Protein AF-A0A9D6EYS4-F1 (afdb_monomer)

Structure (mmCIF, N/CA/C/O backbone):
data_AF-A0A9D6EYS4-F1
#
_entry.id   AF-A0A9D6EYS4-F1
#
loop_
_atom_site.group_PDB
_atom_site.id
_atom_site.type_symbol
_atom_site.label_atom_id
_atom_site.label_alt_id
_atom_site.label_comp_id
_atom_site.label_asym_id
_atom_site.label_entity_id
_atom_site.label_seq_id
_atom_site.pdbx_PDB_ins_code
_atom_site.Cartn_x
_atom_site.Cartn_y
_atom_site.Cartn_z
_atom_site.occupancy
_atom_site.B_iso_or_equiv
_atom_site.auth_seq_id
_atom_site.auth_comp_id
_atom_site.auth_asym_id
_atom_site.auth_atom_id
_atom_site.pdbx_PDB_model_num
ATOM 1 N N . MET A 1 1 ? 1.284 -6.537 -22.203 1.00 78.19 1 MET A N 1
ATOM 2 C CA . MET A 1 1 ? 1.450 -5.467 -21.198 1.00 78.19 1 MET A CA 1
ATOM 3 C C . MET A 1 1 ? 1.570 -6.127 -19.827 1.00 78.19 1 MET A C 1
ATOM 5 O O . MET A 1 1 ? 0.926 -7.154 -19.641 1.00 78.19 1 MET A O 1
ATOM 9 N N . GLY A 1 2 ? 2.446 -5.647 -18.939 1.00 81.94 2 GLY A N 1
ATOM 10 C CA . GLY A 1 2 ? 2.609 -6.169 -17.569 1.00 81.94 2 GLY A CA 1
ATOM 11 C C . GLY A 1 2 ? 3.444 -7.454 -17.403 1.00 81.94 2 GLY A C 1
ATOM 12 O O . GLY A 1 2 ? 3.505 -8.008 -16.304 1.00 81.94 2 GLY A O 1
ATOM 13 N N . GLU A 1 3 ? 4.084 -7.959 -18.466 1.00 90.00 3 GLU A N 1
ATOM 14 C CA . GLU A 1 3 ? 4.974 -9.132 -18.388 1.00 90.00 3 GLU A CA 1
ATOM 15 C C . GLU A 1 3 ? 6.333 -8.743 -17.784 1.00 90.00 3 GLU A C 1
ATOM 17 O O . GLU A 1 3 ? 6.920 -7.732 -18.177 1.00 90.00 3 GLU A O 1
ATOM 22 N N . ILE A 1 4 ? 6.865 -9.575 -16.883 1.00 91.00 4 ILE A N 1
ATOM 23 C CA . ILE A 1 4 ? 8.247 -9.461 -16.416 1.00 91.00 4 ILE A CA 1
ATOM 24 C C . ILE A 1 4 ? 9.190 -9.956 -17.515 1.00 91.00 4 ILE A C 1
ATOM 26 O O . ILE A 1 4 ? 9.046 -11.060 -18.049 1.00 91.00 4 ILE A O 1
ATOM 30 N N . VAL A 1 5 ? 10.232 -9.185 -17.782 1.00 91.81 5 VAL A N 1
ATOM 31 C CA . VAL A 1 5 ? 11.353 -9.582 -18.631 1.00 91.81 5 VAL A CA 1
ATOM 32 C C . VAL A 1 5 ? 12.636 -9.636 -17.814 1.00 91.81 5 VAL A C 1
ATOM 34 O O . VAL A 1 5 ? 12.829 -8.856 -16.881 1.00 91.81 5 VAL A O 1
ATOM 37 N N . ALA A 1 6 ? 13.510 -10.579 -18.151 1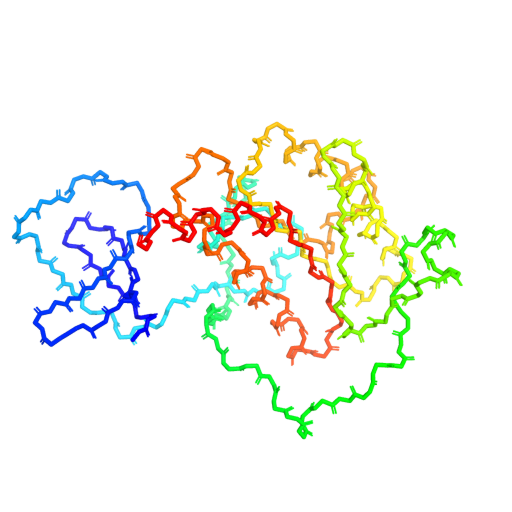.00 89.56 6 ALA A N 1
ATOM 38 C CA . ALA A 1 6 ? 14.816 -10.736 -17.531 1.00 89.56 6 ALA A CA 1
ATOM 39 C C . ALA A 1 6 ? 15.902 -10.251 -18.493 1.00 89.56 6 ALA A C 1
ATOM 41 O O . ALA A 1 6 ? 15.978 -10.698 -19.641 1.00 89.56 6 ALA A O 1
ATOM 42 N N . PHE A 1 7 ? 16.759 -9.360 -18.012 1.00 87.62 7 PHE A N 1
ATOM 43 C CA . PHE A 1 7 ? 17.933 -8.898 -18.738 1.00 87.62 7 PHE A CA 1
ATOM 44 C C . PHE A 1 7 ? 19.103 -9.862 -18.505 1.00 87.62 7 PHE A C 1
ATOM 46 O O . PHE A 1 7 ? 19.232 -10.456 -17.431 1.00 87.62 7 PHE A O 1
ATOM 53 N N . GLY A 1 8 ? 19.990 -10.011 -19.494 1.00 77.38 8 GLY A N 1
ATOM 54 C CA . GLY A 1 8 ? 21.155 -10.907 -19.409 1.00 77.38 8 GLY A CA 1
ATOM 55 C C . GLY A 1 8 ? 22.111 -10.623 -18.239 1.00 77.38 8 GLY A C 1
ATOM 56 O O . GLY A 1 8 ? 22.870 -11.501 -17.838 1.00 77.38 8 GLY A O 1
ATOM 57 N N . ASN A 1 9 ? 22.041 -9.425 -17.654 1.00 74.44 9 ASN A N 1
ATOM 58 C CA . ASN A 1 9 ? 22.819 -8.994 -16.490 1.00 74.44 9 ASN A CA 1
ATOM 59 C C . ASN A 1 9 ? 22.155 -9.305 -15.130 1.00 74.44 9 ASN A C 1
ATOM 61 O O . ASN A 1 9 ? 22.719 -8.959 -14.093 1.00 74.44 9 ASN A O 1
ATOM 65 N N . GLY A 1 10 ? 20.986 -9.959 -15.118 1.00 74.88 10 GLY A N 1
ATOM 66 C CA . GLY A 1 10 ? 20.260 -10.343 -13.903 1.00 74.88 10 GLY A CA 1
ATOM 67 C C . GLY A 1 10 ? 19.266 -9.301 -13.382 1.00 74.88 10 GLY A C 1
ATOM 68 O O . GLY A 1 10 ? 18.616 -9.555 -12.367 1.00 74.88 10 GLY A O 1
ATOM 69 N N . ASN A 1 11 ? 19.116 -8.160 -14.063 1.00 81.75 11 ASN A N 1
ATOM 70 C CA . ASN A 1 11 ? 18.053 -7.201 -13.771 1.00 81.75 11 ASN A CA 1
ATOM 71 C C . ASN A 1 11 ? 16.705 -7.687 -14.327 1.00 81.75 11 ASN A C 1
ATOM 73 O O . ASN A 1 11 ? 16.649 -8.472 -15.277 1.00 81.75 11 ASN A O 1
ATOM 77 N N . TYR A 1 12 ? 15.614 -7.171 -13.764 1.00 87.25 12 TYR A N 1
ATOM 78 C CA . TYR A 1 12 ? 14.255 -7.425 -14.237 1.00 87.25 12 TYR A CA 1
ATOM 79 C C . TYR A 1 12 ? 13.601 -6.127 -14.696 1.00 87.25 12 TYR A C 1
ATOM 81 O O . TYR A 1 12 ? 13.896 -5.055 -14.172 1.00 87.25 12 TYR A O 1
ATOM 89 N N . GLY A 1 13 ? 12.701 -6.224 -15.665 1.00 89.94 13 GLY A N 1
ATOM 90 C CA . GLY A 1 13 ? 11.864 -5.122 -16.123 1.00 89.94 13 GLY A CA 1
ATOM 91 C C . GLY A 1 13 ? 10.413 -5.554 -16.256 1.00 89.94 13 GLY A C 1
ATOM 92 O O . GLY A 1 13 ? 10.135 -6.750 -16.305 1.00 89.94 13 GLY A O 1
ATOM 93 N N . THR A 1 14 ? 9.496 -4.596 -16.337 1.00 90.81 14 THR A N 1
ATOM 94 C CA . THR A 1 14 ? 8.095 -4.849 -16.694 1.00 90.81 14 THR A CA 1
ATOM 95 C C . THR A 1 14 ? 7.751 -4.159 -18.004 1.00 90.81 14 THR A C 1
ATOM 97 O O . THR A 1 14 ? 8.151 -3.017 -18.235 1.00 90.81 14 THR A O 1
ATOM 100 N N . VAL A 1 15 ? 7.034 -4.862 -18.877 1.00 90.12 15 VAL A N 1
ATOM 101 C CA . VAL A 1 15 ? 6.570 -4.316 -20.156 1.00 90.12 15 VAL A CA 1
ATOM 102 C C . VAL A 1 15 ? 5.475 -3.284 -19.904 1.00 90.12 15 VAL A C 1
ATOM 104 O O . VAL A 1 15 ? 4.372 -3.648 -19.492 1.00 90.12 15 VAL A O 1
ATOM 107 N N . LEU A 1 16 ? 5.768 -2.021 -20.207 1.00 86.12 16 LEU A N 1
ATOM 108 C CA . LEU A 1 16 ? 4.820 -0.916 -20.114 1.00 86.12 16 LEU A CA 1
ATOM 109 C C . LEU A 1 16 ? 4.018 -0.760 -21.404 1.00 86.12 16 LEU A C 1
ATOM 111 O O . LEU A 1 16 ? 2.801 -0.723 -21.338 1.00 86.12 16 LEU A O 1
ATOM 115 N N . ASN A 1 17 ? 4.678 -0.701 -22.562 1.00 86.19 17 ASN A N 1
ATOM 116 C CA . ASN A 1 17 ? 4.013 -0.477 -23.847 1.00 86.19 17 ASN A CA 1
ATOM 117 C C . ASN A 1 17 ? 4.502 -1.455 -24.921 1.00 86.19 17 ASN A C 1
ATOM 119 O O . ASN A 1 17 ? 5.628 -1.956 -24.849 1.00 86.19 17 ASN A O 1
ATOM 123 N N . LEU A 1 18 ? 3.634 -1.733 -25.891 1.00 89.25 18 LEU A N 1
ATOM 124 C CA . LEU A 1 18 ? 3.900 -2.571 -27.056 1.00 89.25 18 LEU A CA 1
ATOM 125 C C . LEU A 1 18 ? 3.506 -1.781 -28.305 1.00 89.25 18 LEU A C 1
ATOM 127 O O . LEU A 1 18 ? 2.319 -1.660 -28.598 1.00 89.25 18 LEU A O 1
ATOM 131 N N . ASP A 1 19 ? 4.502 -1.268 -29.014 1.00 90.25 19 ASP A N 1
ATOM 132 C CA . ASP A 1 19 ? 4.336 -0.643 -30.323 1.00 90.25 19 ASP A CA 1
ATOM 133 C C . ASP A 1 19 ? 4.658 -1.662 -31.430 1.00 90.25 19 ASP A C 1
ATOM 135 O O . ASP A 1 19 ? 5.085 -2.784 -31.147 1.00 90.25 19 ASP A O 1
ATOM 139 N N . GLU A 1 20 ? 4.451 -1.289 -32.695 1.00 90.88 20 GLU A N 1
ATOM 140 C CA . GLU A 1 20 ? 4.651 -2.193 -33.842 1.00 90.88 20 GLU A CA 1
ATOM 141 C C . GLU A 1 20 ? 6.082 -2.757 -33.908 1.00 90.88 20 GLU A C 1
ATOM 143 O O . GLU A 1 20 ? 6.256 -3.963 -34.084 1.00 90.88 20 GLU A O 1
ATOM 148 N N . ASP A 1 21 ? 7.088 -1.906 -33.674 1.00 93.62 21 ASP A N 1
ATOM 149 C CA . ASP A 1 21 ? 8.511 -2.260 -33.789 1.00 93.62 21 ASP A CA 1
ATOM 150 C C . ASP A 1 21 ? 9.285 -2.175 -32.458 1.00 93.62 21 ASP A C 1
ATOM 152 O O . ASP A 1 21 ? 10.450 -2.576 -32.380 1.00 93.62 21 ASP A O 1
ATOM 156 N N . THR A 1 22 ? 8.668 -1.644 -31.395 1.00 91.25 22 THR A N 1
ATOM 157 C CA . THR A 1 22 ? 9.346 -1.352 -30.122 1.00 91.25 22 THR A CA 1
ATOM 158 C C . THR A 1 22 ? 8.550 -1.796 -28.903 1.00 91.25 22 THR A C 1
ATOM 160 O O . THR A 1 22 ? 7.324 -1.787 -28.881 1.00 91.25 22 THR A O 1
ATOM 163 N N . VAL A 1 23 ? 9.267 -2.159 -27.836 1.00 90.62 23 VAL A N 1
ATOM 164 C CA . VAL A 1 23 ? 8.678 -2.513 -26.539 1.00 90.62 23 VAL A CA 1
ATOM 165 C C . VAL A 1 23 ? 9.283 -1.626 -25.459 1.00 90.62 23 VAL A C 1
ATOM 167 O O . VAL A 1 23 ? 10.489 -1.682 -25.211 1.00 90.62 23 VAL A O 1
ATOM 170 N N . SER A 1 24 ? 8.454 -0.831 -24.783 1.00 88.56 2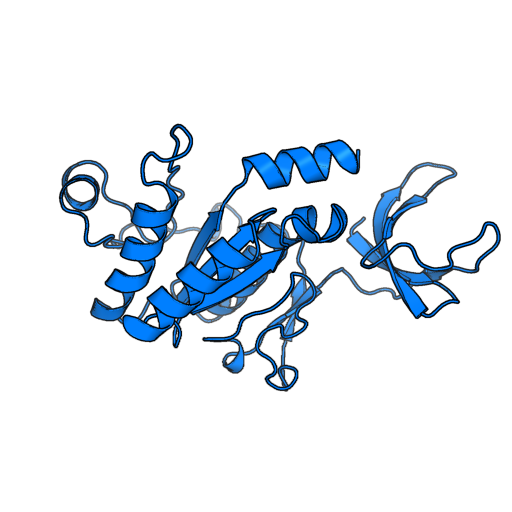4 SER A N 1
ATOM 171 C CA . SER A 1 24 ? 8.891 -0.003 -23.656 1.00 88.56 24 SER A CA 1
ATOM 172 C C . SER A 1 24 ? 8.900 -0.835 -22.378 1.00 88.56 24 SER A C 1
ATOM 174 O O . SER A 1 24 ? 7.871 -1.377 -21.970 1.00 88.56 24 SER A O 1
ATOM 176 N N . ILE A 1 25 ? 10.059 -0.933 -21.727 1.00 89.75 25 ILE A N 1
ATOM 177 C CA . ILE A 1 25 ? 10.243 -1.702 -20.493 1.00 89.75 25 ILE A CA 1
ATOM 178 C C . ILE A 1 25 ? 10.662 -0.752 -19.376 1.00 89.75 25 ILE A C 1
ATOM 180 O O . ILE A 1 25 ? 11.676 -0.066 -19.483 1.00 89.75 25 ILE A O 1
ATOM 184 N N . ILE A 1 26 ? 9.918 -0.762 -18.274 1.00 88.38 26 ILE A N 1
ATOM 185 C CA . ILE A 1 26 ? 10.329 -0.092 -17.042 1.00 88.38 26 ILE A CA 1
ATOM 186 C C . ILE A 1 26 ? 11.294 -1.013 -16.294 1.00 88.38 26 ILE A C 1
ATOM 188 O O . ILE A 1 26 ? 10.950 -2.152 -15.976 1.00 88.38 26 ILE A O 1
ATOM 192 N N . LEU A 1 27 ? 12.485 -0.516 -15.960 1.00 88.56 27 LEU A N 1
ATOM 193 C CA . LEU A 1 27 ? 13.456 -1.260 -15.160 1.00 88.56 27 LEU A CA 1
ATOM 194 C C . LEU A 1 27 ? 13.020 -1.352 -13.687 1.00 88.56 27 LEU A C 1
ATOM 196 O O . LEU A 1 27 ? 12.760 -0.342 -13.027 1.00 88.56 27 LEU A O 1
ATOM 200 N N . LEU A 1 28 ? 12.991 -2.571 -13.150 1.00 83.25 28 LEU A N 1
ATOM 201 C CA . LEU A 1 28 ? 12.639 -2.879 -11.764 1.00 83.25 28 LEU A CA 1
ATOM 202 C C . LEU A 1 28 ? 13.915 -2.988 -10.921 1.00 83.25 28 LEU A C 1
ATOM 204 O O . LEU A 1 28 ? 14.342 -4.076 -10.538 1.00 83.25 28 LEU A O 1
ATOM 208 N N . GLY A 1 29 ? 14.577 -1.856 -10.682 1.00 73.19 29 GLY A N 1
ATOM 209 C CA . GLY A 1 29 ? 15.816 -1.807 -9.907 1.00 73.19 29 GLY A CA 1
ATOM 210 C C . GLY A 1 29 ? 16.702 -0.620 -10.266 1.00 73.19 29 GLY A C 1
ATOM 211 O O . GLY A 1 29 ? 16.293 0.292 -10.981 1.00 73.19 29 GLY A O 1
ATOM 212 N N . LYS A 1 30 ? 17.933 -0.619 -9.746 1.00 65.94 30 LYS A N 1
ATOM 213 C CA . LYS A 1 30 ? 18.926 0.409 -10.085 1.00 65.94 30 LYS A CA 1
ATOM 214 C C . LYS A 1 30 ? 19.440 0.184 -11.508 1.00 65.94 30 LYS A C 1
ATOM 216 O O . LYS A 1 30 ? 19.725 -0.947 -11.880 1.00 65.94 30 LYS A O 1
ATOM 221 N N . GLU A 1 31 ? 19.654 1.271 -12.245 1.00 64.25 31 GLU A N 1
ATOM 222 C CA . GLU A 1 31 ? 20.095 1.338 -13.657 1.00 64.25 31 GLU A CA 1
ATOM 223 C C . GLU A 1 31 ? 21.451 0.667 -13.975 1.00 64.25 31 GLU A C 1
ATOM 225 O O . GLU A 1 31 ? 21.945 0.719 -15.100 1.00 64.25 31 GLU A O 1
ATOM 230 N N . GLY A 1 32 ? 22.098 0.030 -12.999 1.00 60.34 32 GLY A N 1
ATOM 231 C CA . GLY A 1 32 ? 23.466 -0.448 -13.126 1.00 60.34 32 GLY A CA 1
ATOM 232 C C . GLY A 1 32 ? 23.639 -1.528 -14.198 1.00 60.34 32 GLY A C 1
ATOM 233 O O . GLY A 1 32 ? 23.250 -2.674 -13.984 1.00 60.34 32 GLY A O 1
ATOM 234 N N . LYS A 1 33 ? 24.377 -1.166 -15.261 1.00 69.44 33 LYS A N 1
ATOM 235 C CA . LYS A 1 33 ? 25.004 -2.033 -16.284 1.00 69.44 33 LYS A CA 1
ATOM 236 C C . LYS A 1 33 ? 24.118 -2.519 -17.440 1.00 69.44 33 LYS A C 1
ATOM 238 O O . LYS A 1 33 ? 24.423 -3.574 -17.993 1.00 69.44 33 LYS A O 1
ATOM 243 N N . LEU A 1 34 ? 23.072 -1.792 -17.826 1.00 78.62 34 LEU A N 1
ATOM 244 C CA . LEU A 1 34 ? 22.426 -2.044 -19.120 1.00 78.62 34 LEU A CA 1
ATOM 245 C C . LEU A 1 34 ? 23.209 -1.384 -20.253 1.00 78.62 34 LEU A C 1
ATOM 247 O O . LEU A 1 34 ? 23.659 -0.244 -20.119 1.00 78.62 34 LEU A O 1
ATOM 251 N N . LYS A 1 35 ? 23.381 -2.112 -21.353 1.00 83.81 35 LYS A N 1
ATOM 252 C CA . LYS A 1 35 ? 24.006 -1.627 -22.583 1.00 83.81 35 LYS A CA 1
ATOM 253 C C . LYS A 1 35 ? 23.148 -1.981 -23.788 1.00 83.81 35 LYS A C 1
ATOM 255 O O . LYS A 1 35 ? 22.408 -2.963 -23.784 1.00 83.81 35 LYS A O 1
ATOM 260 N N . GLU A 1 36 ? 23.274 -1.176 -24.834 1.00 84.94 36 GLU A N 1
ATOM 261 C CA . GLU A 1 36 ? 22.704 -1.511 -26.134 1.00 84.94 36 GLU A CA 1
ATOM 262 C C . GLU A 1 36 ? 23.229 -2.877 -26.605 1.00 84.94 36 GLU A C 1
ATOM 264 O O . GLU A 1 36 ? 24.412 -3.189 -26.448 1.00 84.94 36 GLU A O 1
ATOM 269 N N . GLY A 1 37 ? 22.332 -3.703 -27.143 1.00 85.44 37 GLY A N 1
ATOM 270 C CA . GLY A 1 37 ? 22.636 -5.073 -27.555 1.00 85.44 37 GLY A CA 1
ATOM 271 C C . GLY A 1 37 ? 22.554 -6.121 -26.439 1.00 85.44 37 GLY A C 1
ATOM 272 O O . GLY A 1 37 ? 22.694 -7.309 -26.736 1.00 85.44 37 GLY A O 1
ATOM 273 N N . ASP A 1 38 ? 22.290 -5.736 -25.183 1.00 86.38 38 ASP A N 1
ATOM 274 C CA . ASP A 1 38 ? 22.031 -6.705 -24.114 1.00 86.38 38 ASP A CA 1
ATOM 275 C C . ASP A 1 38 ? 20.791 -7.552 -24.442 1.00 86.38 38 ASP A C 1
ATOM 277 O O . ASP A 1 38 ? 19.704 -7.046 -24.726 1.00 86.38 38 ASP A O 1
ATOM 281 N N . GLY A 1 39 ? 20.946 -8.874 -24.367 1.00 87.12 39 GLY A N 1
ATOM 282 C CA . GLY A 1 39 ? 19.849 -9.805 -24.609 1.00 87.12 39 GLY A CA 1
ATOM 283 C C . GLY A 1 39 ? 18.768 -9.724 -23.527 1.00 87.12 39 GLY A C 1
ATOM 284 O O . GLY A 1 39 ? 19.065 -9.721 -22.327 1.00 87.12 39 GLY A O 1
ATOM 285 N N . ILE A 1 40 ? 17.508 -9.739 -23.960 1.00 90.44 40 ILE A N 1
ATOM 286 C CA . ILE A 1 40 ? 16.323 -9.750 -23.096 1.00 90.44 40 ILE A CA 1
ATOM 287 C C . ILE A 1 40 ? 15.586 -11.072 -23.292 1.00 90.44 40 ILE A C 1
ATOM 289 O O . ILE A 1 40 ? 15.425 -11.554 -24.414 1.00 90.44 40 ILE A O 1
ATOM 293 N N . LYS A 1 41 ? 15.135 -11.675 -22.192 1.00 91.88 41 LYS A N 1
ATOM 294 C CA . LYS A 1 41 ? 14.342 -12.905 -22.211 1.00 91.88 41 LYS A CA 1
ATOM 295 C C . LYS A 1 41 ? 12.982 -12.672 -21.573 1.00 91.88 41 LYS A C 1
ATOM 297 O O . LYS A 1 41 ? 12.876 -12.143 -20.467 1.00 91.88 41 LYS A O 1
ATOM 302 N N . ARG A 1 42 ? 11.945 -13.127 -22.271 1.00 92.94 42 ARG A N 1
ATOM 303 C CA . ARG A 1 42 ? 10.581 -13.218 -21.747 1.00 92.94 42 ARG A CA 1
ATOM 304 C C . ARG A 1 42 ? 10.537 -14.229 -20.611 1.00 92.94 42 ARG A C 1
ATOM 306 O O . ARG A 1 42 ? 11.136 -15.299 -20.720 1.00 92.94 42 ARG A O 1
ATOM 313 N N . THR A 1 43 ? 9.841 -13.895 -19.530 1.00 90.94 43 THR A N 1
ATOM 314 C CA . THR A 1 43 ? 9.644 -14.838 -18.421 1.00 90.94 43 THR A CA 1
ATOM 315 C C . THR A 1 43 ? 8.307 -15.568 -18.518 1.00 90.94 43 THR A C 1
ATOM 317 O O . THR A 1 43 ? 8.136 -16.587 -17.851 1.00 90.94 43 THR A O 1
ATOM 320 N N . GLY A 1 44 ? 7.361 -15.062 -19.325 1.00 89.75 44 GLY A N 1
ATOM 321 C CA . GLY A 1 44 ? 5.990 -15.569 -19.399 1.00 89.75 44 GLY A CA 1
ATOM 322 C C . GLY A 1 44 ? 5.177 -15.333 -18.123 1.00 89.75 44 GLY A C 1
ATOM 323 O O . GLY A 1 44 ? 4.079 -15.870 -17.990 1.00 89.75 44 GLY A O 1
ATOM 324 N N . LYS A 1 45 ? 5.712 -14.564 -17.168 1.00 89.00 45 LYS A N 1
ATOM 325 C CA . LYS A 1 45 ? 5.075 -14.267 -15.885 1.00 89.00 45 LYS A CA 1
ATOM 326 C C . LYS A 1 45 ? 4.650 -12.809 -15.847 1.00 89.00 45 LYS A C 1
ATOM 328 O O . LYS A 1 45 ? 5.400 -11.928 -16.263 1.00 89.00 45 LYS A O 1
ATOM 333 N N . LEU A 1 46 ? 3.457 -12.564 -15.321 1.00 90.94 46 LEU A N 1
ATOM 334 C CA . LEU A 1 46 ? 3.003 -11.214 -15.007 1.00 90.94 46 LEU A CA 1
ATOM 335 C C . LEU A 1 46 ? 3.730 -10.684 -13.775 1.00 90.94 46 LEU A C 1
ATOM 337 O O . LEU A 1 46 ? 4.167 -11.457 -12.919 1.00 90.94 46 LEU A O 1
ATOM 341 N N . LEU A 1 47 ? 3.832 -9.360 -13.684 1.00 91.44 47 LEU A N 1
ATOM 342 C CA . LEU A 1 47 ? 4.356 -8.710 -12.497 1.00 91.44 47 LEU A CA 1
ATOM 343 C C . LEU A 1 47 ? 3.455 -8.995 -11.289 1.00 91.44 47 LEU A C 1
ATOM 345 O O . LEU A 1 47 ? 2.278 -8.635 -11.268 1.00 91.44 47 LEU A O 1
ATOM 349 N N . SER A 1 48 ? 4.019 -9.661 -10.284 1.00 92.69 48 SER A N 1
ATOM 350 C CA . SER A 1 48 ? 3.305 -10.114 -9.093 1.00 92.69 48 SER A CA 1
ATOM 351 C C . SER A 1 48 ? 4.120 -9.892 -7.827 1.00 92.69 48 SER A C 1
ATOM 353 O O . SER A 1 48 ? 5.349 -9.938 -7.866 1.00 92.69 48 SER A O 1
ATOM 355 N N . ILE A 1 49 ? 3.426 -9.742 -6.703 1.00 93.69 49 ILE A N 1
ATOM 356 C CA . ILE A 1 49 ? 4.003 -9.735 -5.360 1.00 93.69 49 ILE A CA 1
ATOM 357 C C . ILE A 1 49 ? 3.642 -11.025 -4.621 1.00 93.69 49 ILE A C 1
ATOM 359 O O . ILE A 1 49 ? 2.514 -11.506 -4.693 1.00 93.69 49 ILE A O 1
ATOM 363 N N . ASP A 1 50 ? 4.607 -11.596 -3.912 1.00 93.44 50 ASP A N 1
ATOM 364 C CA . ASP A 1 50 ? 4.414 -12.804 -3.116 1.00 93.44 50 ASP A CA 1
ATOM 365 C C . ASP A 1 50 ? 3.760 -12.456 -1.768 1.00 93.44 50 ASP A C 1
ATOM 367 O O . ASP A 1 50 ? 4.375 -11.813 -0.913 1.00 93.44 50 ASP A O 1
ATOM 371 N N . VAL A 1 51 ? 2.517 -12.903 -1.555 1.00 95.88 51 VAL A N 1
ATOM 372 C CA . VAL A 1 51 ? 1.732 -12.617 -0.343 1.00 95.88 51 VAL A CA 1
ATOM 373 C C . VAL A 1 51 ? 1.421 -13.898 0.436 1.00 95.88 51 VAL A C 1
ATOM 375 O O . VAL A 1 51 ? 0.992 -14.905 -0.123 1.00 95.88 51 VAL A O 1
ATOM 378 N N . ALA A 1 52 ? 1.628 -13.860 1.751 1.00 95.69 52 ALA A N 1
ATOM 379 C CA . ALA A 1 52 ? 1.225 -14.894 2.705 1.00 95.69 52 ALA A CA 1
ATOM 380 C C . ALA A 1 52 ? 0.723 -14.224 3.986 1.00 95.69 52 ALA A C 1
ATOM 382 O O . ALA A 1 52 ? 1.088 -13.087 4.252 1.00 95.69 52 ALA A O 1
ATOM 383 N N . ASP A 1 53 ? 0.004 -14.938 4.852 1.00 95.12 53 ASP A N 1
ATOM 384 C CA . ASP A 1 53 ? -0.491 -14.375 6.125 1.00 95.12 53 ASP A CA 1
ATOM 385 C C . ASP A 1 53 ? 0.649 -13.849 7.023 1.00 95.12 53 ASP A C 1
ATOM 387 O O . ASP A 1 53 ? 0.474 -12.905 7.787 1.00 95.12 53 ASP A O 1
ATOM 391 N N . THR A 1 54 ? 1.858 -14.402 6.876 1.00 95.50 54 THR A N 1
ATOM 392 C CA . THR A 1 54 ? 3.074 -13.959 7.585 1.00 95.50 54 THR A CA 1
ATOM 393 C C . THR A 1 54 ? 3.638 -12.615 7.095 1.00 95.50 54 THR A C 1
ATOM 395 O O . THR A 1 54 ? 4.648 -12.146 7.626 1.00 95.50 54 THR A O 1
ATOM 398 N N . ILE A 1 55 ? 3.003 -11.982 6.098 1.00 96.62 55 ILE A N 1
ATOM 399 C CA . ILE A 1 55 ? 3.293 -10.609 5.660 1.00 96.62 55 ILE A CA 1
ATOM 400 C C . ILE A 1 55 ? 2.804 -9.560 6.664 1.00 96.62 55 ILE A C 1
ATOM 402 O O . ILE A 1 55 ? 3.285 -8.429 6.652 1.00 96.62 55 ILE A O 1
ATOM 406 N N . LEU A 1 56 ? 1.867 -9.921 7.546 1.00 96.81 56 LEU A N 1
ATOM 407 C CA . LEU A 1 56 ? 1.358 -9.012 8.565 1.00 96.81 56 LEU A CA 1
ATOM 408 C C . LEU A 1 56 ? 2.482 -8.565 9.507 1.00 96.81 56 LEU A C 1
ATOM 410 O O . LEU A 1 56 ? 3.329 -9.351 9.944 1.00 96.81 56 LEU A O 1
ATOM 414 N N . GLY A 1 57 ? 2.532 -7.261 9.758 1.00 96.94 57 GLY A N 1
ATOM 415 C CA . GLY A 1 57 ? 3.592 -6.610 10.512 1.00 96.94 57 GLY A CA 1
ATOM 416 C C . GLY A 1 57 ? 4.916 -6.461 9.789 1.00 96.94 57 GLY A C 1
ATOM 417 O O . GLY A 1 57 ? 5.866 -6.008 10.427 1.00 96.94 57 GLY A O 1
ATOM 418 N N . ARG A 1 58 ? 5.027 -6.837 8.508 1.00 97.75 58 ARG A N 1
ATOM 419 C CA . ARG A 1 58 ? 6.242 -6.657 7.700 1.00 97.75 58 ARG A CA 1
ATOM 420 C C . ARG A 1 58 ? 6.342 -5.248 7.119 1.00 97.75 58 ARG A C 1
ATOM 422 O O . ARG A 1 58 ? 5.337 -4.614 6.804 1.00 97.75 58 ARG A O 1
ATOM 429 N N . VAL A 1 59 ? 7.586 -4.807 6.937 1.00 98.19 59 VAL A N 1
ATOM 430 C CA . VAL A 1 59 ? 7.932 -3.639 6.116 1.00 98.19 59 VAL A CA 1
ATOM 431 C C . VAL A 1 59 ? 8.642 -4.157 4.874 1.00 98.19 59 VAL A C 1
ATOM 433 O O . VAL A 1 59 ? 9.642 -4.870 5.000 1.00 98.19 59 VAL A O 1
ATOM 436 N N . ILE A 1 60 ? 8.121 -3.842 3.693 1.00 97.56 60 ILE A N 1
ATOM 437 C CA . ILE A 1 60 ? 8.583 -4.402 2.416 1.00 97.56 60 ILE A CA 1
ATOM 438 C C . ILE A 1 60 ? 8.667 -3.330 1.327 1.00 97.56 60 ILE A C 1
ATOM 440 O O . ILE A 1 60 ? 8.026 -2.284 1.426 1.00 97.56 60 ILE A O 1
ATOM 444 N N . ASP A 1 61 ? 9.434 -3.606 0.278 1.00 95.56 61 ASP A N 1
ATOM 445 C CA . ASP A 1 61 ? 9.398 -2.836 -0.966 1.00 95.56 61 ASP A CA 1
ATOM 446 C C . ASP A 1 61 ? 8.231 -3.292 -1.882 1.00 95.56 61 ASP A C 1
ATOM 448 O O . ASP A 1 61 ? 7.591 -4.317 -1.616 1.00 95.56 61 ASP A O 1
ATOM 452 N N . PRO A 1 62 ? 7.932 -2.569 -2.979 1.00 94.88 62 PRO A N 1
ATOM 453 C CA . PRO A 1 62 ? 6.861 -2.932 -3.915 1.00 94.88 62 PRO A CA 1
ATOM 454 C C . PRO A 1 62 ? 7.076 -4.251 -4.673 1.00 94.88 62 PRO A C 1
ATOM 456 O O . PRO A 1 62 ? 6.152 -4.735 -5.320 1.00 94.88 62 PRO A O 1
ATOM 459 N N . LEU A 1 63 ? 8.281 -4.827 -4.619 1.00 91.75 63 LEU A N 1
ATOM 460 C CA . LEU A 1 63 ? 8.615 -6.121 -5.216 1.00 91.75 63 LEU A CA 1
ATOM 461 C C . LEU A 1 63 ? 8.529 -7.268 -4.190 1.00 91.75 63 LEU A C 1
ATOM 463 O O . LEU A 1 63 ? 8.813 -8.417 -4.525 1.00 91.75 63 LEU A O 1
ATOM 467 N N . GLY A 1 64 ? 8.142 -6.977 -2.942 1.00 91.94 64 GLY A N 1
ATOM 468 C CA . GLY A 1 64 ? 8.021 -7.953 -1.858 1.00 91.94 64 GLY A CA 1
ATOM 469 C C . GLY A 1 64 ? 9.327 -8.246 -1.112 1.00 91.94 64 GLY A C 1
ATOM 470 O O . GLY A 1 64 ? 9.365 -9.147 -0.267 1.00 91.94 64 GLY A O 1
ATOM 471 N N . SER A 1 65 ? 10.408 -7.509 -1.381 1.00 92.56 65 SER A N 1
ATOM 472 C CA . SER A 1 65 ? 11.654 -7.657 -0.628 1.00 92.56 65 SER A CA 1
ATOM 473 C C . SER A 1 65 ? 11.502 -7.050 0.768 1.00 92.56 65 SER A C 1
ATOM 475 O O . SER A 1 65 ? 11.002 -5.934 0.907 1.00 92.56 65 SER A O 1
ATOM 477 N N . PRO A 1 66 ? 11.954 -7.740 1.826 1.00 95.25 66 PRO A N 1
ATOM 478 C CA . PRO A 1 66 ? 11.837 -7.230 3.182 1.00 95.25 66 PRO A CA 1
ATOM 479 C C . PRO A 1 66 ? 12.818 -6.086 3.455 1.00 95.25 66 PRO A C 1
ATOM 481 O O . PRO A 1 66 ? 14.011 -6.202 3.181 1.00 95.25 66 PRO A O 1
ATOM 484 N N . LEU A 1 67 ? 12.314 -5.009 4.059 1.00 95.56 67 LEU A N 1
ATOM 485 C CA . LEU A 1 67 ? 13.082 -3.831 4.487 1.00 95.56 67 LEU A CA 1
ATOM 486 C C . LEU A 1 67 ? 13.285 -3.776 6.009 1.00 95.56 67 LEU A C 1
ATOM 488 O O . LEU A 1 67 ? 13.964 -2.897 6.527 1.00 95.56 67 LEU A O 1
ATOM 492 N N . ASP A 1 68 ? 12.709 -4.729 6.736 1.00 93.94 68 ASP A N 1
ATOM 493 C CA . ASP A 1 68 ? 12.730 -4.826 8.198 1.00 93.94 68 ASP A CA 1
ATOM 494 C C . ASP A 1 68 ? 13.823 -5.759 8.748 1.00 93.94 68 ASP A C 1
ATOM 496 O O . ASP A 1 68 ? 13.733 -6.211 9.889 1.00 93.94 68 ASP A O 1
ATOM 500 N N . ALA A 1 69 ? 14.825 -6.093 7.929 1.00 92.06 69 ALA A N 1
ATOM 501 C CA . ALA A 1 69 ? 15.909 -7.033 8.242 1.00 92.06 69 ALA A CA 1
ATOM 502 C C . ALA A 1 69 ? 15.455 -8.451 8.658 1.00 92.06 69 ALA A C 1
ATOM 504 O O . ALA A 1 69 ? 16.272 -9.259 9.104 1.00 92.06 69 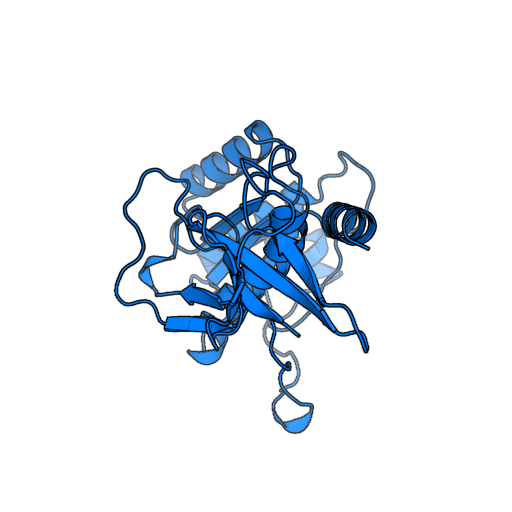ALA A O 1
ATOM 505 N N . ARG A 1 70 ? 14.172 -8.798 8.485 1.00 93.31 70 ARG A N 1
ATOM 506 C CA . ARG A 1 70 ? 13.671 -10.162 8.691 1.00 93.31 70 ARG A CA 1
ATOM 507 C C . ARG A 1 70 ? 13.752 -10.974 7.391 1.00 93.31 70 ARG A C 1
ATOM 509 O O . ARG A 1 70 ? 13.753 -10.398 6.302 1.00 93.31 70 ARG A O 1
ATOM 516 N N . PRO A 1 71 ? 13.775 -12.319 7.462 1.00 92.12 71 PRO A N 1
ATOM 517 C CA . PRO A 1 71 ? 13.855 -13.171 6.276 1.00 92.12 71 PRO A CA 1
ATOM 518 C C . PRO A 1 71 ? 12.725 -12.934 5.265 1.00 92.12 71 PRO A C 1
ATOM 520 O O . PRO A 1 71 ? 11.642 -12.439 5.607 1.00 92.12 71 PRO A O 1
ATOM 523 N N . LYS A 1 72 ? 12.965 -13.348 4.014 1.00 90.00 72 LYS A N 1
ATOM 524 C CA . LYS A 1 72 ? 11.931 -13.377 2.972 1.00 90.00 72 LYS A CA 1
ATOM 525 C C . LYS A 1 72 ? 10.739 -14.230 3.411 1.00 90.00 72 LYS A C 1
ATOM 527 O O . LYS A 1 72 ? 10.899 -15.236 4.106 1.00 90.00 72 LYS A O 1
ATOM 532 N N . ILE A 1 73 ? 9.552 -13.809 2.992 1.00 88.69 73 ILE A N 1
ATOM 533 C CA . ILE A 1 73 ? 8.291 -14.495 3.270 1.00 88.69 73 ILE A CA 1
ATOM 534 C C . ILE A 1 73 ? 8.295 -15.842 2.531 1.00 88.69 73 ILE A C 1
ATOM 536 O O . ILE A 1 73 ? 8.696 -15.919 1.372 1.00 88.69 73 ILE A O 1
ATOM 540 N N . LYS A 1 74 ? 7.907 -16.918 3.225 1.00 82.50 74 LYS A N 1
ATOM 541 C CA . LYS A 1 74 ? 7.843 -18.285 2.678 1.00 82.50 74 LYS A CA 1
ATOM 542 C C . LYS A 1 74 ? 6.390 -18.712 2.481 1.00 82.50 74 LYS A C 1
ATOM 544 O O . LYS A 1 74 ? 5.515 -18.236 3.197 1.00 82.50 74 LYS A O 1
ATOM 549 N N . GLY A 1 75 ? 6.159 -19.656 1.563 1.00 79.31 75 GLY A N 1
ATOM 550 C CA . GLY A 1 75 ? 4.826 -20.228 1.321 1.00 79.31 75 GLY A CA 1
ATOM 551 C C . GLY A 1 75 ? 3.823 -19.213 0.770 1.00 79.31 75 GLY A C 1
ATOM 552 O O . GLY A 1 75 ? 2.637 -19.302 1.065 1.00 79.31 75 GLY A O 1
ATOM 553 N N . ALA A 1 76 ? 4.315 -18.221 0.033 1.00 85.38 76 ALA A N 1
ATOM 554 C CA . ALA A 1 76 ? 3.512 -17.136 -0.492 1.00 85.38 76 ALA A CA 1
ATOM 555 C C . ALA A 1 76 ? 2.812 -17.509 -1.801 1.00 85.38 76 ALA A C 1
ATOM 557 O O . ALA A 1 76 ? 3.329 -18.282 -2.610 1.00 85.38 76 ALA A O 1
ATOM 558 N N . ARG A 1 77 ? 1.626 -16.933 -1.996 1.00 92.81 77 ARG A N 1
ATOM 559 C CA . ARG A 1 77 ? 0.894 -16.937 -3.257 1.00 92.81 77 ARG A CA 1
ATOM 560 C C . ARG A 1 77 ? 1.319 -15.711 -4.059 1.00 92.81 77 ARG A C 1
ATOM 562 O O . ARG A 1 77 ? 1.274 -14.596 -3.545 1.00 92.81 77 ARG A O 1
ATOM 569 N N . ALA A 1 78 ? 1.671 -15.918 -5.322 1.00 92.88 78 ALA A N 1
ATOM 570 C CA . ALA A 1 78 ? 1.928 -14.822 -6.244 1.00 92.88 78 ALA A CA 1
ATOM 571 C C . ALA A 1 78 ? 0.614 -14.089 -6.556 1.00 92.88 78 ALA A C 1
ATOM 573 O O . ALA A 1 78 ? -0.319 -14.673 -7.112 1.00 92.88 78 ALA A O 1
ATOM 574 N N . MET A 1 79 ? 0.548 -12.812 -6.191 1.00 94.88 79 MET A N 1
ATOM 575 C CA . MET A 1 79 ? -0.576 -11.917 -6.440 1.00 94.88 79 MET A CA 1
ATOM 576 C C . MET A 1 79 ? -0.200 -10.946 -7.561 1.00 94.88 79 MET A C 1
ATOM 578 O O . MET A 1 79 ? 0.671 -10.103 -7.344 1.00 94.88 79 MET A O 1
ATOM 582 N N . PRO A 1 80 ? -0.816 -11.038 -8.756 1.00 93.88 80 PRO A N 1
ATOM 583 C CA . PRO A 1 80 ? -0.593 -10.066 -9.824 1.00 93.88 80 PRO A CA 1
ATOM 584 C C . PRO A 1 80 ? -0.870 -8.642 -9.335 1.00 93.88 80 PRO A C 1
ATOM 586 O O . PRO A 1 80 ? -1.877 -8.424 -8.650 1.00 93.88 80 PRO A O 1
ATOM 589 N N . LEU A 1 81 ? 0.027 -7.710 -9.673 1.00 93.31 81 LEU A N 1
ATOM 590 C CA . LEU A 1 81 ? -0.106 -6.285 -9.345 1.00 93.31 81 LEU A CA 1
ATOM 591 C C . LEU A 1 81 ? -1.192 -5.610 -10.184 1.00 93.31 81 LEU A C 1
ATOM 593 O O . LEU A 1 81 ? -1.914 -4.749 -9.692 1.00 93.31 81 LEU A O 1
ATOM 597 N N . GLU A 1 82 ? -1.316 -6.025 -11.443 1.00 88.62 82 GLU A N 1
ATOM 598 C CA . GLU A 1 82 ? -2.372 -5.588 -12.346 1.00 88.62 82 GLU A CA 1
ATOM 599 C C . GLU A 1 82 ? -3.384 -6.714 -12.520 1.00 88.62 82 GLU A C 1
ATOM 601 O O . GLU A 1 82 ? -3.051 -7.824 -12.948 1.00 88.62 82 GLU A O 1
ATOM 606 N N . ARG A 1 83 ? -4.638 -6.423 -12.182 1.00 88.69 83 ARG A N 1
ATOM 607 C CA . ARG A 1 83 ? -5.766 -7.325 -12.383 1.00 88.69 83 ARG A CA 1
ATOM 608 C C . ARG A 1 83 ? -7.040 -6.533 -12.619 1.00 88.69 83 ARG A C 1
ATOM 610 O O . ARG A 1 83 ? -7.147 -5.367 -12.245 1.00 88.69 83 ARG A O 1
ATOM 617 N N . ILE A 1 84 ? -8.018 -7.191 -13.224 1.00 90.56 84 ILE A N 1
ATOM 618 C CA . ILE A 1 84 ? -9.348 -6.617 -13.400 1.00 90.56 84 ILE A CA 1
ATOM 619 C C . ILE A 1 84 ? -10.052 -6.639 -12.041 1.00 90.56 84 ILE A C 1
ATOM 621 O O . ILE A 1 84 ? -10.095 -7.673 -11.376 1.00 90.56 84 ILE A O 1
ATOM 625 N N . ALA A 1 85 ? -10.580 -5.489 -11.627 1.00 90.94 85 ALA A N 1
ATOM 626 C CA . ALA A 1 85 ? -11.347 -5.371 -10.394 1.00 90.94 85 ALA A CA 1
ATOM 627 C C . ALA A 1 85 ? -12.687 -6.115 -10.493 1.00 90.94 85 ALA A C 1
ATOM 629 O O . ALA A 1 85 ? -13.232 -6.276 -11.586 1.00 90.94 85 ALA A O 1
ATOM 630 N N . ALA A 1 86 ? -13.254 -6.474 -9.338 1.00 90.06 86 ALA A N 1
ATOM 631 C CA . ALA A 1 86 ? -14.549 -7.144 -9.256 1.00 90.06 86 ALA A CA 1
ATOM 632 C C . ALA A 1 86 ? -15.640 -6.400 -10.048 1.00 90.06 86 ALA A C 1
ATOM 634 O O . ALA A 1 86 ? -15.776 -5.166 -9.949 1.00 90.06 86 ALA A O 1
ATOM 635 N N . GLY A 1 87 ? -16.411 -7.161 -10.822 1.00 92.31 87 GLY A N 1
ATOM 636 C CA . GLY A 1 87 ? -17.498 -6.677 -11.665 1.00 92.31 87 GLY A CA 1
ATOM 637 C C . GLY A 1 87 ? -18.694 -6.171 -10.857 1.00 92.31 87 GLY A C 1
ATOM 638 O O . GLY A 1 87 ? -18.765 -6.323 -9.642 1.00 92.31 87 GLY A O 1
ATOM 639 N N . VAL A 1 88 ? -19.671 -5.559 -11.532 1.00 91.38 88 VAL A N 1
ATOM 640 C CA . VAL A 1 88 ? -20.847 -4.963 -10.862 1.00 91.38 88 VAL A CA 1
ATOM 641 C C . VAL A 1 88 ? -21.656 -6.006 -10.084 1.00 91.38 88 VAL A C 1
ATOM 643 O O . VAL A 1 88 ? -22.092 -5.725 -8.975 1.00 91.38 88 VAL A O 1
ATOM 646 N N . VAL A 1 89 ? -21.821 -7.208 -10.644 1.00 94.12 89 VAL A N 1
ATOM 647 C CA . VAL A 1 89 ? -22.612 -8.302 -10.045 1.00 94.12 89 VAL A CA 1
ATOM 648 C C . VAL A 1 89 ? -21.931 -8.979 -8.854 1.00 94.12 89 VAL A C 1
ATOM 650 O O . VAL A 1 89 ? -22.588 -9.684 -8.101 1.00 94.12 89 VAL A O 1
ATOM 653 N N . GLU A 1 90 ? -20.626 -8.770 -8.686 1.00 92.06 90 GLU A N 1
ATOM 654 C CA . GLU A 1 90 ? -19.822 -9.362 -7.609 1.00 92.06 90 GLU A CA 1
ATOM 655 C C . GLU A 1 90 ? -19.757 -8.452 -6.372 1.00 92.06 90 GLU A C 1
ATOM 657 O O . GLU A 1 90 ? -19.160 -8.820 -5.364 1.00 92.06 90 GLU A O 1
ATOM 662 N N . ARG A 1 91 ? -20.325 -7.241 -6.448 1.00 93.56 91 ARG A N 1
ATOM 663 C CA . ARG A 1 91 ? -20.258 -6.235 -5.384 1.00 93.56 91 ARG A CA 1
ATOM 664 C C . ARG A 1 91 ? -21.534 -6.209 -4.562 1.00 93.56 91 ARG A C 1
ATOM 666 O O . ARG A 1 91 ? -22.637 -6.275 -5.097 1.00 93.56 91 ARG A O 1
ATOM 673 N N . GLU A 1 92 ? -21.362 -5.968 -3.271 1.00 93.38 92 GLU A N 1
ATOM 674 C CA . GLU A 1 92 ? -22.454 -5.706 -2.341 1.00 93.38 92 GLU A CA 1
ATOM 675 C C . GLU A 1 92 ? -22.472 -4.228 -1.912 1.00 93.38 92 GLU A C 1
ATOM 677 O O . GLU A 1 92 ? -21.430 -3.560 -1.927 1.00 93.38 92 GLU A O 1
ATOM 682 N N . PRO A 1 93 ? -23.642 -3.676 -1.534 1.00 94.94 93 PRO A N 1
ATOM 683 C CA . PRO A 1 93 ? -23.719 -2.349 -0.939 1.00 94.94 93 PRO A CA 1
ATOM 684 C C . PRO A 1 93 ? -22.898 -2.254 0.351 1.00 94.94 93 PRO A C 1
ATOM 686 O O . PRO A 1 93 ? -22.976 -3.118 1.222 1.00 94.94 93 PRO A O 1
ATOM 689 N N . VAL A 1 94 ? -22.167 -1.151 0.510 1.00 96.38 94 VAL A N 1
ATOM 690 C CA . VAL A 1 94 ? -21.412 -0.864 1.734 1.00 96.38 94 VAL A CA 1
ATOM 691 C C . VAL A 1 94 ? -22.386 -0.615 2.889 1.00 96.38 94 VAL A C 1
ATOM 693 O O . VAL A 1 94 ? -23.113 0.376 2.891 1.00 96.38 94 VAL A O 1
ATOM 696 N N . ASN A 1 95 ? -22.396 -1.516 3.873 1.00 95.00 95 ASN A N 1
ATOM 697 C CA . ASN A 1 95 ? -23.326 -1.487 5.011 1.00 95.00 95 ASN A CA 1
ATOM 698 C C . ASN A 1 95 ? -22.642 -1.592 6.388 1.00 95.00 95 ASN A C 1
ATOM 700 O O . ASN A 1 95 ? -23.307 -1.468 7.415 1.00 95.00 95 ASN A O 1
ATOM 704 N N . THR A 1 96 ? -21.325 -1.806 6.422 1.00 94.81 96 THR A N 1
ATOM 705 C CA . THR A 1 96 ? -20.560 -2.022 7.656 1.00 94.81 96 THR A CA 1
ATOM 706 C C . THR A 1 96 ? -19.617 -0.843 7.894 1.00 94.81 96 THR A C 1
ATOM 708 O O . THR A 1 96 ? -18.886 -0.471 6.976 1.00 94.81 96 THR A O 1
ATOM 711 N N . PRO A 1 97 ? -19.598 -0.225 9.089 1.00 94.81 97 PRO A N 1
ATOM 712 C CA . PRO A 1 97 ? -18.747 0.931 9.351 1.00 94.81 97 PRO A CA 1
ATOM 713 C C . PRO A 1 97 ? -17.266 0.547 9.499 1.00 94.81 97 PRO A C 1
ATOM 715 O O . PRO A 1 97 ? -16.921 -0.480 10.085 1.00 94.81 97 PRO A O 1
ATOM 718 N N . LEU A 1 98 ? -16.387 1.438 9.047 1.00 96.81 98 LEU A N 1
ATOM 719 C CA . LEU A 1 98 ? -14.966 1.471 9.372 1.00 96.81 98 LEU A CA 1
ATOM 720 C C . LEU A 1 98 ? -14.730 2.683 10.275 1.00 96.81 98 LEU A C 1
ATOM 722 O O . LEU A 1 98 ? -14.830 3.829 9.845 1.00 96.81 98 LEU A O 1
ATOM 726 N N . LYS A 1 99 ? -14.478 2.434 11.561 1.00 95.88 99 LYS A N 1
ATOM 727 C CA . LYS A 1 99 ? -14.345 3.505 12.554 1.00 95.88 99 LYS A CA 1
ATOM 728 C C . LYS A 1 99 ? -12.941 4.078 12.527 1.00 95.88 99 LYS A C 1
ATOM 730 O O . LYS A 1 99 ? -11.980 3.344 12.745 1.00 95.88 99 LYS A O 1
ATOM 735 N N . THR A 1 100 ? -12.827 5.383 12.317 1.00 96.50 100 THR A N 1
ATOM 736 C CA . THR A 1 100 ? -11.538 6.086 12.343 1.00 96.50 100 THR A CA 1
ATOM 737 C C . THR A 1 100 ? -11.071 6.394 13.761 1.00 96.50 100 THR A C 1
ATOM 739 O O . THR A 1 100 ? -9.880 6.578 13.981 1.00 96.50 100 THR A O 1
ATOM 742 N N . GLY A 1 101 ? -11.994 6.453 14.728 1.00 94.75 101 GLY A N 1
ATOM 743 C CA . GLY A 1 101 ? -11.712 6.909 16.092 1.00 94.75 101 GLY A CA 1
ATOM 744 C C . GLY A 1 101 ? -11.719 8.437 16.221 1.00 94.75 101 GLY A C 1
ATOM 745 O O . GLY A 1 101 ? -11.640 8.979 17.325 1.00 94.75 101 GLY A O 1
ATOM 746 N N . LEU A 1 102 ? -11.878 9.156 15.106 1.00 96.31 102 LEU A N 1
ATOM 747 C CA . LEU A 1 102 ? -11.932 10.607 15.060 1.00 96.31 102 LEU A CA 1
ATOM 748 C C . LEU A 1 102 ? -13.390 11.054 15.035 1.00 96.31 102 LEU A C 1
ATOM 750 O O . LEU A 1 102 ? -14.073 10.929 14.023 1.00 96.31 102 LEU A O 1
ATOM 754 N N . LYS A 1 103 ? -13.859 11.644 16.142 1.00 95.56 103 LYS A N 1
ATOM 755 C CA . LYS A 1 103 ? -15.256 12.099 16.299 1.00 95.56 103 LYS A CA 1
ATOM 756 C C . LYS A 1 103 ? -15.754 12.952 15.131 1.00 95.56 103 LYS A C 1
ATOM 758 O O . LYS A 1 103 ? -16.895 12.797 14.718 1.00 95.56 103 LYS A O 1
ATOM 763 N N . ALA A 1 104 ? -14.910 13.846 14.613 1.00 95.25 104 ALA A N 1
ATOM 764 C CA . ALA A 1 104 ? -15.278 14.720 13.502 1.00 95.25 104 ALA A CA 1
ATOM 765 C C . ALA A 1 104 ? -15.574 13.935 12.213 1.00 95.25 104 ALA A C 1
ATOM 767 O O . ALA A 1 104 ? -16.506 14.284 11.499 1.00 95.25 104 ALA A O 1
ATOM 768 N N . ILE A 1 105 ? -14.827 12.861 11.943 1.00 96.31 105 ILE A N 1
ATOM 769 C CA . ILE A 1 105 ? -15.029 12.018 10.761 1.00 96.31 105 ILE A CA 1
ATOM 770 C C . ILE A 1 105 ? -16.173 11.042 11.030 1.00 96.31 105 ILE A C 1
ATOM 772 O O . ILE A 1 105 ? -17.174 11.063 10.326 1.00 96.31 105 ILE A O 1
ATOM 776 N N . ASP A 1 106 ? -16.101 10.275 12.117 1.00 96.06 106 ASP A N 1
ATOM 777 C CA . ASP A 1 106 ? -17.060 9.204 12.407 1.00 96.06 106 ASP A CA 1
ATOM 778 C C . ASP A 1 106 ? -18.509 9.694 12.606 1.00 96.06 106 ASP A C 1
ATOM 780 O O . ASP A 1 106 ? -19.435 8.890 12.475 1.00 96.06 106 ASP A O 1
ATOM 784 N N . ALA A 1 107 ? -18.715 10.976 12.939 1.00 96.00 107 ALA A N 1
ATOM 785 C CA . ALA A 1 107 ? -20.041 11.573 13.105 1.00 96.00 107 ALA A CA 1
ATOM 786 C C . ALA A 1 107 ? -20.562 12.307 11.858 1.00 96.00 107 ALA A C 1
ATOM 788 O O . ALA A 1 107 ? -21.769 12.304 11.627 1.00 96.00 107 ALA A O 1
ATOM 789 N N . ILE A 1 108 ? -19.687 12.965 11.089 1.00 96.00 108 ILE A N 1
ATOM 790 C CA . ILE A 1 108 ? -20.095 13.859 9.988 1.00 96.00 108 ILE A CA 1
ATOM 791 C C . ILE A 1 108 ? -19.889 13.189 8.626 1.00 96.00 108 ILE A C 1
ATOM 793 O O . ILE A 1 108 ? -20.721 13.340 7.736 1.00 96.00 108 ILE A O 1
ATOM 797 N N . ILE A 1 109 ? -18.792 12.448 8.466 1.00 95.88 109 ILE A N 1
ATOM 798 C CA . ILE A 1 109 ? -18.367 11.813 7.213 1.00 95.88 109 ILE A CA 1
ATOM 799 C C . ILE A 1 109 ? -17.997 10.349 7.516 1.00 95.88 109 ILE A C 1
ATOM 801 O O . ILE A 1 109 ? -16.820 9.985 7.500 1.00 95.88 109 ILE A O 1
ATOM 805 N N . PRO A 1 110 ? -18.976 9.502 7.889 1.00 95.06 110 PRO A N 1
ATOM 806 C CA . PRO A 1 110 ? -18.694 8.119 8.245 1.00 95.06 110 PRO A CA 1
ATOM 807 C C . PRO A 1 110 ? -18.128 7.354 7.044 1.00 95.06 110 PRO A C 1
ATOM 809 O O . PRO A 1 110 ? -18.615 7.482 5.921 1.00 95.06 110 PRO A O 1
ATOM 812 N N . ILE A 1 111 ? -17.122 6.521 7.306 1.00 97.75 111 ILE A N 1
ATOM 813 C CA . ILE A 1 111 ? -16.485 5.662 6.305 1.00 97.75 111 ILE A CA 1
ATOM 814 C C . ILE A 1 111 ? -17.002 4.234 6.493 1.00 97.75 111 ILE A C 1
ATOM 816 O O . ILE A 1 111 ? -17.069 3.737 7.619 1.00 97.75 111 ILE A O 1
ATOM 820 N N . GLY A 1 112 ? -17.385 3.566 5.407 1.00 97.00 112 GLY A N 1
ATOM 821 C CA . GLY A 1 112 ? -17.774 2.155 5.406 1.00 97.00 112 GLY A CA 1
ATOM 822 C C . GLY A 1 112 ? -16.699 1.214 4.847 1.00 97.00 112 GLY A C 1
ATOM 823 O O . GLY A 1 112 ? -15.832 1.615 4.071 1.00 97.00 112 GLY A O 1
ATOM 824 N N . ARG A 1 113 ? -16.761 -0.070 5.209 1.00 9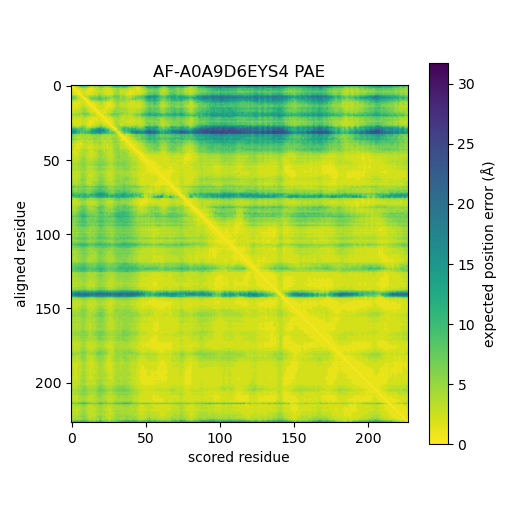6.25 113 ARG A N 1
ATOM 825 C CA . ARG A 1 113 ? -15.900 -1.125 4.651 1.00 96.25 113 ARG A CA 1
ATOM 826 C C . ARG A 1 113 ? -16.243 -1.334 3.173 1.00 96.25 113 ARG A C 1
ATOM 828 O O . ARG A 1 113 ? -17.392 -1.601 2.839 1.00 96.25 113 ARG A O 1
ATOM 835 N N . GLY A 1 114 ? -15.260 -1.152 2.290 1.00 95.38 114 GLY A N 1
ATOM 836 C CA . GLY A 1 114 ? -15.454 -1.135 0.831 1.00 95.38 114 GLY A CA 1
ATOM 837 C C . GLY A 1 114 ? -15.674 0.261 0.221 1.00 95.38 114 GLY A C 1
ATOM 838 O O . GLY A 1 114 ? -15.768 0.389 -1.003 1.00 95.38 114 GLY A O 1
ATOM 839 N N . GLN A 1 115 ? -15.720 1.321 1.038 1.00 97.75 115 GLN A N 1
ATOM 840 C CA . GLN A 1 115 ? -15.750 2.711 0.568 1.00 97.75 115 GLN A CA 1
ATOM 841 C C . GLN A 1 115 ? -14.353 3.199 0.161 1.00 97.75 115 GLN A C 1
ATOM 843 O O . GLN A 1 115 ? -13.332 2.733 0.662 1.00 97.75 115 GLN A O 1
ATOM 848 N N . ARG A 1 116 ? -14.313 4.183 -0.742 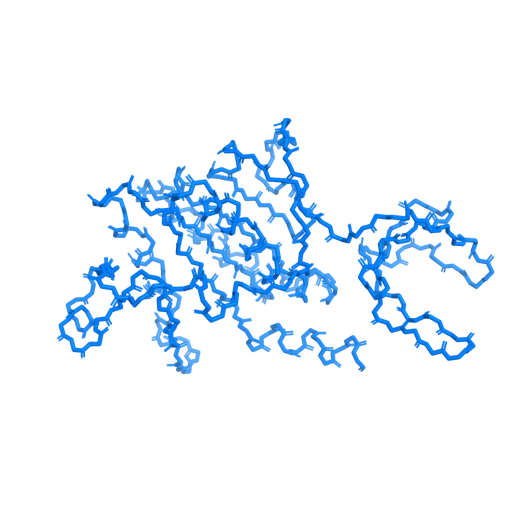1.00 98.00 116 ARG A N 1
ATOM 849 C CA . ARG A 1 116 ? -13.113 4.968 -1.055 1.00 98.00 116 ARG A CA 1
ATOM 850 C C . ARG A 1 116 ? -13.331 6.381 -0.536 1.00 98.00 116 ARG A C 1
ATOM 852 O O . ARG A 1 116 ? -14.243 7.046 -1.016 1.00 98.00 116 ARG A O 1
ATOM 859 N N . GLU A 1 117 ? -12.500 6.816 0.403 1.00 98.00 117 GLU A N 1
ATOM 860 C CA . GLU A 1 117 ? -12.593 8.144 1.014 1.00 98.00 117 GLU A CA 1
ATOM 861 C C . GLU A 1 117 ? -11.303 8.935 0.769 1.00 98.00 117 GLU A C 1
ATOM 863 O O . GLU A 1 117 ? -10.203 8.435 1.012 1.00 98.00 117 GLU A O 1
ATOM 868 N N . LEU A 1 118 ? -11.430 10.162 0.256 1.00 98.00 118 LEU A N 1
ATOM 869 C CA . LEU A 1 118 ? -10.289 11.008 -0.094 1.00 98.00 118 LEU A CA 1
ATOM 870 C C . LEU A 1 118 ? -9.917 11.931 1.070 1.00 98.00 118 LEU A C 1
ATOM 872 O O . LEU A 1 118 ? -10.695 12.795 1.461 1.00 98.00 118 LEU A O 1
ATOM 876 N N . ILE A 1 119 ? -8.671 11.836 1.535 1.00 97.00 119 ILE A N 1
ATOM 877 C CA . ILE A 1 119 ? -8.083 12.801 2.471 1.00 97.00 119 ILE A CA 1
ATOM 878 C C . ILE A 1 119 ? -7.238 13.800 1.672 1.00 97.00 119 ILE A C 1
ATOM 880 O O . ILE A 1 119 ? -6.104 13.511 1.287 1.00 97.00 119 ILE A O 1
ATOM 884 N N . ILE A 1 120 ? -7.785 14.990 1.426 1.00 96.69 120 ILE A N 1
ATOM 885 C CA . ILE A 1 120 ? -7.131 16.065 0.669 1.00 96.69 120 ILE A CA 1
ATOM 886 C C . ILE A 1 120 ? -6.853 17.282 1.555 1.00 96.69 120 ILE A C 1
ATOM 888 O O . ILE A 1 120 ? -7.606 17.597 2.471 1.00 96.69 120 ILE A O 1
ATOM 892 N N . GLY A 1 121 ? -5.746 17.968 1.285 1.00 95.38 121 GLY A N 1
ATOM 893 C CA . GLY A 1 121 ? -5.355 19.190 1.980 1.00 95.38 121 GLY A CA 1
ATOM 894 C C . GLY A 1 121 ? -3.881 19.517 1.773 1.00 95.38 121 GLY A C 1
ATOM 895 O O . GLY A 1 121 ? -3.108 18.691 1.274 1.00 95.38 121 GLY A O 1
ATOM 896 N N . ASP A 1 122 ? -3.469 20.701 2.207 1.00 94.44 122 ASP A N 1
ATOM 897 C CA . ASP A 1 122 ? -2.092 21.167 2.066 1.00 94.44 122 ASP A CA 1
ATOM 898 C C . ASP A 1 122 ? -1.101 20.401 2.953 1.00 94.44 122 ASP A C 1
ATOM 900 O O . ASP A 1 122 ? -1.438 19.588 3.829 1.00 94.44 122 ASP A O 1
ATOM 904 N N . ARG A 1 123 ? 0.186 20.607 2.676 1.00 89.56 123 ARG A N 1
ATOM 905 C CA . ARG A 1 123 ? 1.275 19.999 3.439 1.00 89.56 123 ARG A CA 1
ATOM 906 C C . ARG A 1 123 ? 1.226 20.473 4.896 1.00 89.56 123 ARG A C 1
ATOM 908 O O . ARG A 1 123 ? 1.110 21.659 5.159 1.00 89.56 123 ARG A O 1
ATOM 915 N N . GLY A 1 124 ? 1.372 19.538 5.835 1.00 88.12 124 GLY A N 1
ATOM 916 C CA . GLY A 1 124 ? 1.389 19.845 7.270 1.00 88.12 124 GLY A CA 1
ATOM 917 C C . GLY A 1 124 ? 0.013 19.925 7.940 1.00 88.12 124 GLY A C 1
ATOM 918 O O . GLY A 1 124 ? -0.037 20.118 9.145 1.00 88.12 124 GLY A O 1
ATOM 919 N N . LEU A 1 125 ? -1.090 19.706 7.213 1.00 93.06 125 LEU A N 1
ATOM 920 C CA . LEU A 1 125 ? -2.455 19.766 7.765 1.00 93.06 125 LEU A CA 1
ATOM 921 C C . LEU A 1 125 ? -2.977 18.433 8.344 1.00 93.06 125 LEU A C 1
ATOM 923 O O . LEU A 1 125 ? -4.177 18.198 8.380 1.00 93.06 125 LEU A O 1
ATOM 927 N N . GLY A 1 126 ? -2.094 17.522 8.762 1.00 94.31 126 GLY A N 1
ATOM 928 C CA . GLY A 1 126 ? -2.512 16.311 9.485 1.00 94.31 126 GLY A CA 1
ATOM 929 C C . GLY A 1 126 ? -3.080 15.156 8.645 1.00 94.31 126 GLY A C 1
ATOM 930 O O . GLY A 1 126 ? -3.572 14.199 9.228 1.00 94.31 126 GLY A O 1
ATOM 931 N N . LYS A 1 127 ? -2.964 15.171 7.307 1.00 96.75 127 LYS A N 1
ATOM 932 C CA . LYS A 1 127 ? -3.430 14.061 6.440 1.00 96.75 127 LYS A CA 1
ATOM 933 C C . LYS A 1 127 ? -2.905 12.687 6.879 1.00 96.75 127 LYS A C 1
ATOM 935 O O . LYS A 1 127 ? -3.680 11.762 7.094 1.00 96.75 127 LYS A O 1
ATOM 940 N N . THR A 1 128 ? -1.589 12.576 7.058 1.00 96.38 128 THR A N 1
ATOM 941 C CA . THR A 1 128 ? -0.949 11.338 7.523 1.00 96.38 128 THR A CA 1
ATOM 942 C C . THR A 1 128 ? -1.368 11.001 8.953 1.00 96.38 128 THR A C 1
ATOM 944 O O . THR A 1 128 ? -1.580 9.835 9.247 1.00 96.38 128 THR A O 1
ATOM 947 N N . ALA A 1 129 ? -1.558 11.995 9.830 1.00 97.06 129 ALA A N 1
ATOM 948 C CA . ALA A 1 129 ? -2.014 11.749 11.200 1.00 97.06 129 ALA A CA 1
ATOM 949 C C . ALA A 1 129 ? -3.404 11.094 11.216 1.00 97.06 129 ALA A C 1
ATOM 951 O O . ALA A 1 129 ? -3.560 10.043 11.822 1.00 97.06 129 ALA A O 1
ATOM 952 N N . ILE A 1 130 ? -4.358 11.626 10.441 1.00 97.62 130 ILE A N 1
ATOM 953 C CA . ILE A 1 130 ? -5.695 11.030 10.275 1.00 97.62 130 ILE A CA 1
ATOM 954 C C . ILE A 1 130 ? -5.590 9.569 9.817 1.00 97.62 130 ILE A C 1
ATOM 956 O O . ILE A 1 130 ? -6.270 8.692 10.351 1.00 97.62 130 ILE A O 1
ATOM 960 N N . ALA A 1 131 ? -4.727 9.299 8.837 1.00 97.62 131 ALA A N 1
ATOM 961 C CA . ALA A 1 131 ? -4.558 7.963 8.286 1.00 97.62 131 ALA A CA 1
ATOM 962 C C . ALA A 1 131 ? -3.941 6.978 9.299 1.00 97.62 131 ALA A C 1
ATOM 964 O O . ALA A 1 131 ? -4.430 5.859 9.447 1.00 97.62 131 ALA A O 1
ATOM 965 N N . ILE A 1 132 ? -2.905 7.393 10.033 1.00 98.06 132 ILE A N 1
ATOM 966 C CA . ILE A 1 132 ? -2.251 6.554 11.048 1.00 98.06 132 ILE A CA 1
ATOM 967 C C . ILE A 1 132 ? -3.159 6.330 12.262 1.00 98.06 132 ILE A C 1
ATOM 969 O O . ILE A 1 132 ? -3.267 5.194 12.720 1.00 98.06 132 ILE A O 1
ATOM 973 N N . ASP A 1 133 ? -3.874 7.354 12.730 1.00 97.69 133 ASP A N 1
ATOM 974 C CA . ASP A 1 133 ? -4.850 7.218 13.819 1.00 97.69 133 ASP A CA 1
ATOM 975 C C . ASP A 1 133 ? -5.976 6.249 13.431 1.00 97.69 133 ASP A C 1
ATOM 977 O O . ASP A 1 133 ? -6.375 5.401 14.230 1.00 97.69 133 ASP A O 1
ATOM 981 N N . THR A 1 134 ? -6.413 6.289 12.166 1.00 97.94 134 THR A N 1
ATOM 982 C CA . THR A 1 134 ? -7.384 5.326 11.631 1.00 97.94 134 THR A CA 1
ATOM 983 C C . THR A 1 134 ? -6.844 3.895 11.698 1.00 97.94 134 THR A C 1
ATOM 985 O O . THR A 1 134 ? -7.565 3.006 12.148 1.00 97.94 134 THR A O 1
ATOM 988 N N . ILE A 1 135 ? -5.584 3.649 11.310 1.00 98.12 135 ILE A N 1
ATOM 989 C CA . ILE A 1 135 ? -4.950 2.319 11.424 1.00 98.12 135 ILE A CA 1
ATOM 990 C C . ILE A 1 135 ? -4.902 1.862 12.884 1.00 98.12 135 ILE A C 1
ATOM 992 O O . ILE A 1 135 ? -5.246 0.717 13.183 1.00 98.12 135 ILE A O 1
ATOM 996 N N . ILE A 1 136 ? -4.484 2.740 13.797 1.00 97.69 136 ILE A N 1
ATOM 997 C CA . ILE A 1 136 ? -4.378 2.433 15.230 1.00 97.69 136 ILE A CA 1
ATOM 998 C C . ILE A 1 136 ? -5.750 2.058 15.802 1.00 97.69 136 ILE A C 1
ATOM 1000 O O . ILE A 1 136 ? -5.870 1.073 16.532 1.00 97.69 136 ILE A O 1
ATOM 1004 N N . ASN A 1 137 ? -6.807 2.776 15.417 1.00 97.19 137 ASN A N 1
ATOM 1005 C CA . ASN A 1 137 ? -8.155 2.506 15.908 1.00 97.19 137 ASN A CA 1
ATOM 1006 C C . ASN A 1 137 ? -8.716 1.143 15.451 1.00 97.19 137 ASN A C 1
ATOM 1008 O O . ASN A 1 137 ? -9.567 0.579 16.139 1.00 97.19 137 ASN A O 1
ATOM 1012 N N . GLN A 1 138 ? -8.209 0.555 14.356 1.00 96.25 138 GLN A N 1
ATOM 1013 C CA . GLN A 1 138 ? -8.647 -0.784 13.918 1.00 96.25 138 GLN A CA 1
ATOM 1014 C C . GLN A 1 138 ? -8.289 -1.895 14.915 1.00 96.25 138 GLN A C 1
ATOM 1016 O O . GLN A 1 138 ? -8.892 -2.967 14.893 1.00 96.25 138 GLN A O 1
ATOM 1021 N N . ARG A 1 139 ? -7.382 -1.637 15.866 1.00 91.56 139 ARG A N 1
ATOM 1022 C CA . ARG A 1 139 ? -7.101 -2.559 16.971 1.00 91.56 139 ARG A CA 1
ATOM 1023 C C . ARG A 1 139 ? -8.344 -2.880 17.809 1.00 91.56 139 ARG A C 1
ATOM 1025 O O . ARG A 1 139 ? -8.424 -3.967 18.374 1.00 91.56 139 ARG A O 1
ATOM 1032 N N . VAL A 1 140 ? -9.297 -1.948 17.904 1.00 83.50 140 VAL A N 1
ATOM 1033 C CA . VAL A 1 140 ? -10.519 -2.113 18.709 1.00 83.50 140 VAL A CA 1
ATOM 1034 C C . VAL A 1 140 ? -11.405 -3.225 18.151 1.00 83.50 140 VAL A C 1
ATOM 1036 O O . VAL A 1 140 ? -11.978 -3.989 18.924 1.00 83.50 140 VAL A O 1
ATOM 1039 N N . SER A 1 141 ? -11.511 -3.330 16.824 1.00 73.62 141 SER A N 1
ATOM 1040 C CA . SER A 1 141 ? -12.299 -4.375 16.167 1.00 73.62 141 SER A CA 1
ATOM 1041 C C . SER A 1 141 ? -11.472 -5.629 15.855 1.00 73.62 141 SER A C 1
ATOM 1043 O O . SER A 1 141 ? -12.025 -6.725 15.820 1.00 73.62 141 SER A O 1
ATOM 1045 N N . ASN A 1 142 ? -10.148 -5.482 15.699 1.00 75.06 142 ASN A N 1
ATOM 1046 C CA . ASN A 1 142 ? -9.159 -6.544 15.460 1.00 75.06 142 ASN A CA 1
ATOM 1047 C C . ASN A 1 142 ? -9.515 -7.506 14.305 1.00 75.06 142 ASN A C 1
ATOM 1049 O O . ASN A 1 142 ? -9.099 -8.665 14.280 1.00 75.06 142 ASN A O 1
ATOM 1053 N N . ASP A 1 143 ? -10.305 -7.023 13.351 1.00 86.81 143 ASP A N 1
ATOM 1054 C CA . ASP A 1 143 ? -10.830 -7.778 12.214 1.00 86.81 143 ASP A CA 1
ATOM 1055 C C . ASP A 1 143 ? -10.474 -7.148 10.858 1.00 86.81 143 ASP A C 1
ATOM 1057 O O . ASP A 1 143 ? -10.625 -7.806 9.829 1.00 86.81 143 ASP A O 1
ATOM 1061 N N . VAL A 1 144 ? -9.949 -5.917 10.859 1.00 96.38 144 VAL A N 1
ATOM 1062 C CA . VAL A 1 144 ? -9.498 -5.198 9.663 1.00 96.38 144 VAL A CA 1
ATOM 1063 C C . VAL A 1 144 ? -7.979 -5.286 9.549 1.00 96.38 144 VAL A C 1
ATOM 1065 O O . VAL A 1 144 ? -7.244 -4.825 10.423 1.00 96.38 144 VAL A O 1
ATOM 1068 N N . ILE A 1 145 ? -7.502 -5.852 8.442 1.00 97.62 145 ILE A N 1
ATOM 1069 C CA . ILE A 1 145 ? -6.087 -5.809 8.068 1.00 97.62 145 ILE A CA 1
ATOM 1070 C C . ILE A 1 145 ? -5.760 -4.430 7.503 1.00 97.62 145 ILE A C 1
ATOM 1072 O O . ILE A 1 145 ? -6.501 -3.903 6.681 1.00 97.62 145 ILE A O 1
ATOM 1076 N N . CYS A 1 146 ? -4.628 -3.855 7.887 1.00 98.44 146 CYS A N 1
ATOM 1077 C CA . CYS A 1 146 ? -4.208 -2.550 7.393 1.00 98.44 146 CYS A CA 1
ATOM 1078 C C . CYS A 1 146 ? -3.031 -2.677 6.423 1.00 98.44 146 CYS A C 1
ATOM 1080 O O . CYS A 1 146 ? -2.117 -3.477 6.618 1.00 98.44 146 CYS A O 1
ATOM 1082 N N . VAL 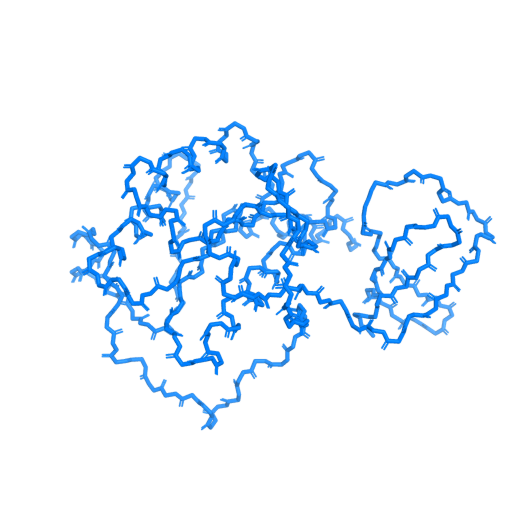A 1 147 ? -3.014 -1.846 5.388 1.00 98.75 147 VAL A N 1
ATOM 1083 C CA . VAL A 1 147 ? -1.887 -1.692 4.469 1.00 98.75 147 VAL A CA 1
ATOM 1084 C C . VAL A 1 147 ? -1.581 -0.204 4.339 1.00 98.75 147 VAL A C 1
ATOM 1086 O O . VAL A 1 147 ? -2.406 0.567 3.854 1.00 98.75 147 VAL A O 1
ATOM 1089 N N . TYR A 1 148 ? -0.394 0.207 4.778 1.00 98.75 148 TYR A N 1
ATOM 1090 C CA . TYR A 1 148 ? 0.097 1.575 4.627 1.00 98.75 148 TYR A CA 1
ATOM 1091 C C . TYR A 1 148 ? 1.143 1.623 3.513 1.00 98.75 148 TYR A C 1
ATOM 1093 O O . TYR A 1 148 ? 2.192 0.983 3.608 1.00 98.75 148 TYR A O 1
ATOM 1101 N N . VAL A 1 149 ? 0.858 2.374 2.452 1.00 98.81 149 VAL A N 1
ATOM 1102 C CA . VAL A 1 149 ? 1.719 2.505 1.275 1.00 98.81 149 VAL A CA 1
ATOM 1103 C C . VAL A 1 149 ? 2.382 3.878 1.284 1.00 98.81 149 VAL A C 1
ATOM 1105 O O . VAL A 1 149 ? 1.747 4.887 0.979 1.00 98.81 149 VAL A O 1
ATOM 1108 N N . ALA A 1 150 ? 3.673 3.915 1.603 1.00 98.44 150 ALA A N 1
ATOM 1109 C CA . ALA A 1 150 ? 4.486 5.122 1.563 1.00 98.44 150 ALA A CA 1
ATOM 1110 C C . ALA A 1 150 ? 5.119 5.301 0.176 1.00 98.44 150 ALA A C 1
ATOM 1112 O O . ALA A 1 150 ? 5.947 4.492 -0.245 1.00 98.44 150 ALA A O 1
ATOM 1113 N N . ILE A 1 151 ? 4.759 6.385 -0.511 1.00 98.38 151 ILE A N 1
ATOM 1114 C CA . ILE A 1 151 ? 5.146 6.676 -1.897 1.00 98.38 151 ILE A CA 1
ATOM 1115 C C . ILE A 1 151 ? 5.939 7.979 -1.922 1.00 98.38 151 ILE A C 1
ATOM 1117 O O . ILE A 1 151 ? 5.445 9.034 -1.525 1.00 98.38 151 ILE A O 1
ATOM 1121 N N . GLY A 1 152 ? 7.198 7.917 -2.349 1.00 96.38 152 GLY A N 1
ATOM 1122 C CA . GLY A 1 152 ? 8.110 9.057 -2.418 1.00 96.38 152 GLY A CA 1
ATOM 1123 C C . GLY A 1 152 ? 8.269 9.800 -1.082 1.00 96.38 152 GLY A C 1
ATOM 1124 O O . GLY A 1 152 ? 8.515 11.011 -1.058 1.00 96.38 152 GLY A O 1
ATOM 1125 N N . GLN A 1 153 ? 8.053 9.131 0.054 1.00 96.50 153 GLN A N 1
ATOM 1126 C CA . GLN A 1 153 ? 8.224 9.726 1.382 1.00 96.50 153 GLN A CA 1
ATOM 1127 C C . GLN A 1 153 ? 9.693 9.695 1.811 1.00 96.50 153 GLN A C 1
ATOM 1129 O O . GLN A 1 153 ? 10.479 8.854 1.369 1.00 96.50 153 GLN A O 1
ATOM 1134 N N . LYS A 1 154 ? 10.076 10.620 2.697 1.00 96.06 154 LYS A N 1
ATOM 1135 C CA . LYS A 1 154 ? 11.410 10.598 3.305 1.00 96.06 154 LYS A CA 1
ATOM 1136 C C . LYS A 1 154 ? 11.529 9.374 4.208 1.00 96.06 154 LYS A C 1
ATOM 1138 O O . LYS A 1 154 ? 10.628 9.116 5.005 1.00 96.06 154 LYS A O 1
ATOM 1143 N N . GLN A 1 155 ? 12.663 8.679 4.149 1.00 95.12 155 GLN A N 1
ATOM 1144 C CA . GLN A 1 155 ? 12.913 7.496 4.983 1.00 95.12 155 GLN A CA 1
ATOM 1145 C C . GLN A 1 155 ? 12.749 7.784 6.484 1.00 95.12 155 GLN A C 1
ATOM 1147 O O . GLN A 1 155 ? 12.184 6.966 7.201 1.00 95.12 155 GLN A O 1
ATOM 1152 N N . SER A 1 156 ? 13.156 8.970 6.953 1.00 96.12 156 SER A N 1
ATOM 1153 C CA . SER A 1 156 ? 12.979 9.378 8.353 1.00 96.12 156 SER A CA 1
ATOM 1154 C C . SER A 1 156 ? 11.509 9.491 8.770 1.00 96.12 156 SER A C 1
ATOM 1156 O O . SER A 1 156 ? 11.155 9.078 9.868 1.00 96.12 156 SER A O 1
ATOM 1158 N N . THR A 1 157 ? 10.643 10.007 7.894 1.00 96.00 157 THR A N 1
ATOM 1159 C CA . THR A 1 157 ? 9.197 10.086 8.145 1.00 96.00 157 THR A CA 1
ATOM 1160 C C . THR A 1 157 ? 8.576 8.693 8.185 1.00 96.00 157 THR A C 1
ATOM 1162 O O . THR A 1 157 ? 7.778 8.402 9.068 1.00 96.00 157 THR A O 1
ATOM 1165 N N . ILE A 1 158 ? 8.984 7.808 7.272 1.00 97.00 158 ILE A N 1
ATOM 1166 C CA . ILE A 1 158 ? 8.520 6.415 7.250 1.00 97.00 158 ILE A CA 1
ATOM 1167 C C . ILE A 1 158 ? 8.928 5.687 8.538 1.00 97.00 158 ILE A C 1
ATOM 1169 O O . ILE A 1 158 ? 8.103 5.005 9.138 1.00 97.00 158 ILE A O 1
ATOM 1173 N N . ALA A 1 159 ? 10.171 5.866 8.996 1.00 97.31 159 ALA A N 1
ATOM 1174 C CA . ALA A 1 159 ? 10.655 5.276 10.243 1.00 97.31 159 ALA A CA 1
ATOM 1175 C C . ALA A 1 159 ? 9.824 5.731 11.454 1.00 97.31 159 ALA A C 1
ATOM 1177 O O . ALA A 1 159 ? 9.353 4.889 12.212 1.00 97.31 159 ALA A O 1
ATOM 1178 N N . GLN A 1 160 ? 9.549 7.036 11.571 1.00 97.69 160 GLN A N 1
ATOM 1179 C CA . GLN A 1 160 ? 8.692 7.58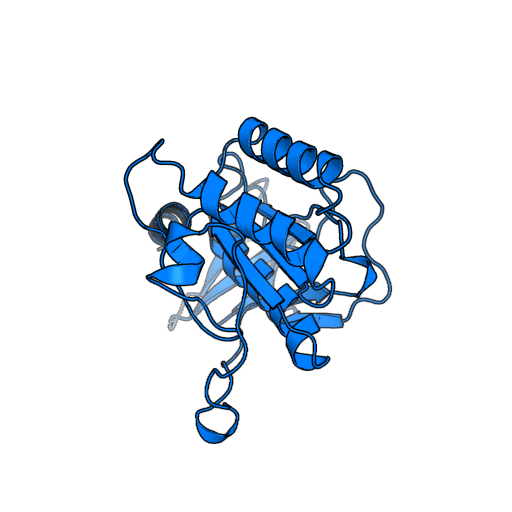6 12.631 1.00 97.69 160 GLN A CA 1
ATOM 1180 C C . GLN A 1 160 ? 7.288 6.967 12.631 1.00 97.69 160 GLN A C 1
ATOM 1182 O O . GLN A 1 160 ? 6.745 6.665 13.689 1.00 97.69 160 GLN A O 1
ATOM 1187 N N . ILE A 1 161 ? 6.705 6.748 11.450 1.00 97.94 161 ILE A N 1
ATOM 1188 C CA . ILE A 1 161 ? 5.392 6.107 11.314 1.00 97.94 161 ILE A CA 1
ATOM 1189 C C . ILE A 1 161 ? 5.449 4.643 11.751 1.00 97.94 161 ILE A C 1
ATOM 1191 O O . ILE A 1 161 ? 4.591 4.197 12.508 1.00 97.94 161 ILE A O 1
ATOM 1195 N N . ILE A 1 162 ? 6.458 3.892 11.303 1.00 98.06 162 ILE A N 1
ATOM 1196 C CA . ILE A 1 162 ? 6.633 2.486 11.688 1.00 98.06 162 ILE A CA 1
ATOM 1197 C C . ILE A 1 162 ? 6.798 2.364 13.205 1.00 98.06 162 ILE A C 1
ATOM 1199 O O . ILE A 1 162 ? 6.191 1.484 13.812 1.00 98.06 162 ILE A O 1
ATOM 1203 N N . ASP A 1 163 ? 7.594 3.236 13.818 1.00 98.06 163 ASP A N 1
ATOM 1204 C CA . ASP A 1 163 ? 7.814 3.218 15.262 1.00 98.06 163 ASP A CA 1
ATOM 1205 C C . ASP A 1 163 ? 6.538 3.582 16.023 1.00 98.06 163 ASP A C 1
ATOM 1207 O O . ASP A 1 163 ? 6.154 2.853 16.937 1.00 98.06 163 ASP A O 1
ATOM 1211 N N . ARG A 1 164 ? 5.780 4.579 15.553 1.00 97.94 164 ARG A N 1
ATOM 1212 C CA . ARG A 1 164 ? 4.456 4.902 16.099 1.00 97.94 164 ARG A CA 1
ATOM 1213 C C . ARG A 1 164 ? 3.491 3.714 16.030 1.00 97.94 164 ARG A C 1
ATOM 1215 O O . ARG A 1 164 ? 2.816 3.406 17.009 1.00 97.94 164 ARG A O 1
ATOM 1222 N N . LEU A 1 165 ? 3.444 3.008 14.898 1.00 97.94 165 LEU A N 1
ATOM 1223 C CA . LEU A 1 165 ? 2.618 1.806 14.739 1.00 97.94 165 LEU A CA 1
ATOM 1224 C C . LEU A 1 165 ? 3.069 0.659 15.659 1.00 97.94 165 LEU A C 1
ATOM 1226 O O . LEU A 1 165 ? 2.235 -0.141 16.081 1.00 97.94 165 LEU A O 1
ATOM 1230 N N . LYS A 1 166 ? 4.364 0.547 15.981 1.00 97.06 166 LYS A N 1
ATOM 1231 C CA . LYS A 1 166 ? 4.861 -0.435 16.962 1.00 97.06 166 LYS A CA 1
ATOM 1232 C C . LYS A 1 166 ? 4.450 -0.067 18.384 1.00 97.06 166 LYS A C 1
ATOM 1234 O O . LYS A 1 166 ? 3.946 -0.936 19.090 1.00 97.06 166 LYS A O 1
ATOM 1239 N N . GLU A 1 167 ? 4.654 1.187 18.784 1.00 97.62 167 GLU A N 1
ATOM 1240 C CA . GLU A 1 167 ? 4.311 1.704 20.118 1.00 97.62 167 GLU A CA 1
ATOM 1241 C C . GLU A 1 167 ? 2.829 1.485 20.439 1.00 97.62 167 GLU A C 1
ATOM 1243 O O . GLU A 1 167 ? 2.477 0.986 21.507 1.00 97.62 167 GLU A O 1
ATOM 1248 N N . GLU A 1 168 ? 1.965 1.763 19.464 1.00 96.94 168 GLU A N 1
ATOM 1249 C CA . GLU A 1 168 ? 0.511 1.623 19.594 1.00 96.94 168 GLU A CA 1
ATOM 1250 C C . GLU A 1 168 ? 0.016 0.180 19.353 1.00 96.94 168 GLU A C 1
ATOM 1252 O O . GLU A 1 168 ? -1.180 -0.113 19.438 1.00 96.94 168 GLU A O 1
ATOM 1257 N N . GLN A 1 169 ? 0.941 -0.757 19.097 1.00 96.12 169 GLN A N 1
ATOM 1258 C CA . GLN A 1 169 ? 0.679 -2.174 18.802 1.00 96.12 169 GLN A CA 1
ATOM 1259 C C . GLN A 1 169 ? -0.256 -2.369 17.596 1.00 96.12 169 GLN A C 1
ATOM 1261 O O . GLN A 1 169 ? -1.033 -3.322 17.540 1.00 96.12 169 GLN A O 1
ATOM 1266 N N . ALA A 1 170 ? -0.153 -1.469 16.620 1.00 97.38 170 ALA A N 1
ATOM 1267 C CA . ALA A 1 170 ? -0.881 -1.504 15.360 1.00 97.38 170 ALA A CA 1
ATOM 1268 C C . ALA A 1 170 ? -0.120 -2.250 14.251 1.00 97.38 170 ALA A C 1
ATOM 1270 O O . ALA A 1 170 ? -0.715 -2.775 13.308 1.00 97.38 170 ALA A O 1
ATOM 1271 N N . LEU A 1 171 ? 1.211 -2.343 14.369 1.00 96.44 171 LEU A N 1
ATOM 1272 C CA . LEU A 1 171 ? 2.040 -3.049 13.395 1.00 96.44 171 LEU A CA 1
ATOM 1273 C C . LEU A 1 171 ? 1.641 -4.529 13.199 1.00 96.44 171 LEU A C 1
ATOM 1275 O O . LEU A 1 171 ? 1.612 -4.947 12.051 1.00 96.44 171 LEU A O 1
ATOM 1279 N N . PRO A 1 172 ? 1.275 -5.337 14.218 1.00 96.56 172 PRO A N 1
ATOM 1280 C CA . PRO A 1 172 ? 0.971 -6.763 14.031 1.00 96.56 172 PRO A CA 1
ATOM 1281 C C . PRO A 1 172 ? -0.113 -7.097 12.995 1.00 96.56 172 PRO A C 1
ATOM 1283 O O . PRO A 1 172 ? -0.068 -8.183 12.428 1.00 96.56 172 PRO A O 1
ATOM 1286 N N . TYR A 1 173 ? -1.056 -6.188 12.732 1.00 96.94 173 TYR A N 1
ATOM 1287 C CA . TYR A 1 173 ? -2.102 -6.344 11.712 1.00 96.94 173 TYR A CA 1
ATOM 1288 C C . TYR A 1 173 ? -1.919 -5.391 10.517 1.00 96.94 173 TYR A C 1
ATOM 1290 O O . TYR A 1 173 ? -2.797 -5.297 9.661 1.00 96.94 173 TYR A O 1
ATOM 1298 N N . THR A 1 174 ? -0.780 -4.694 10.443 1.00 98.31 174 THR A N 1
ATOM 1299 C CA . THR A 1 174 ? -0.476 -3.714 9.396 1.00 98.31 174 THR A CA 1
ATOM 1300 C C . THR A 1 174 ? 0.706 -4.162 8.544 1.00 98.31 174 THR A C 1
ATOM 1302 O O . THR A 1 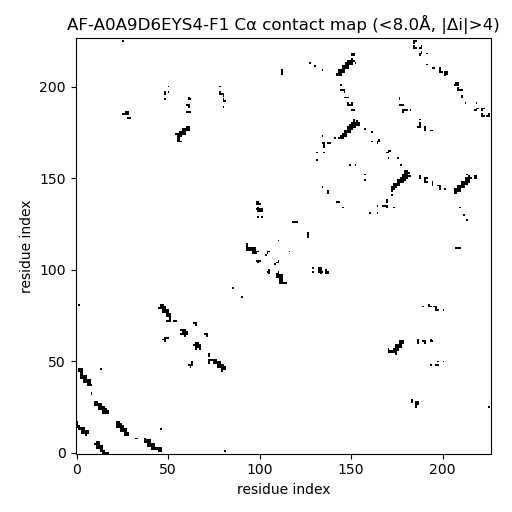174 ? 1.756 -4.529 9.065 1.00 98.31 174 THR A O 1
ATOM 1305 N N . VAL A 1 175 ? 0.575 -4.088 7.224 1.00 98.38 175 VAL A N 1
ATOM 1306 C CA . VAL A 1 175 ? 1.694 -4.212 6.282 1.00 98.38 175 VAL A CA 1
ATOM 1307 C C . VAL A 1 175 ? 2.127 -2.820 5.849 1.00 98.38 175 VAL A C 1
ATOM 1309 O O . VAL A 1 175 ? 1.287 -1.994 5.499 1.00 98.38 175 VAL A O 1
ATOM 1312 N N . VAL A 1 176 ? 3.431 -2.550 5.848 1.00 98.62 176 VAL A N 1
ATOM 1313 C CA . VAL A 1 176 ? 3.973 -1.273 5.372 1.00 98.62 176 VAL A CA 1
ATOM 1314 C C . VAL A 1 176 ? 4.728 -1.498 4.065 1.00 98.62 176 VAL A C 1
ATOM 1316 O O . 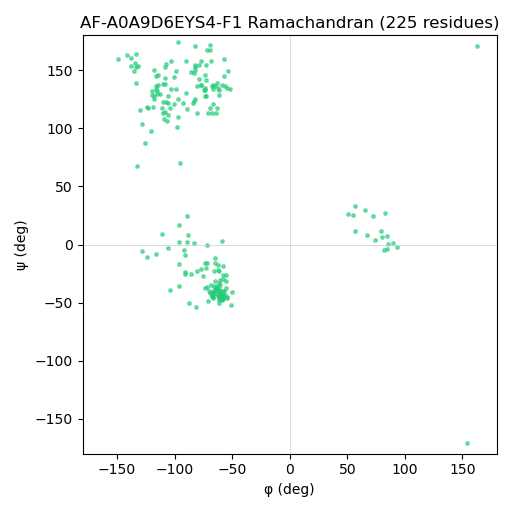VAL A 1 176 ? 5.769 -2.154 4.052 1.00 98.62 176 VAL A O 1
ATOM 1319 N N . VAL A 1 177 ? 4.209 -0.947 2.969 1.00 98.62 177 VAL A N 1
ATOM 1320 C CA . VAL A 1 177 ? 4.855 -0.962 1.649 1.00 98.62 177 VAL A CA 1
ATOM 1321 C C . VAL A 1 177 ? 5.595 0.355 1.461 1.00 98.62 177 VAL A C 1
ATOM 1323 O O . VAL A 1 177 ? 5.002 1.424 1.599 1.00 98.62 177 VAL A O 1
ATOM 1326 N N . VAL A 1 178 ? 6.889 0.296 1.155 1.00 98.19 178 VAL A N 1
ATOM 1327 C CA . VAL A 1 178 ? 7.753 1.479 1.093 1.00 98.19 178 VAL A CA 1
ATOM 1328 C C . VAL A 1 178 ? 8.412 1.609 -0.271 1.00 98.19 178 VAL A C 1
ATOM 1330 O O . VAL A 1 178 ? 9.250 0.796 -0.644 1.00 98.19 178 VAL A O 1
ATOM 1333 N N . ALA A 1 179 ? 8.103 2.702 -0.962 1.00 96.94 179 ALA A N 1
ATOM 1334 C CA . ALA A 1 179 ? 8.935 3.266 -2.016 1.00 96.94 179 ALA A CA 1
ATOM 1335 C C . ALA A 1 179 ? 9.310 4.692 -1.602 1.00 96.94 179 ALA A C 1
ATOM 1337 O O . ALA A 1 179 ? 8.520 5.626 -1.725 1.00 96.94 179 ALA A O 1
ATOM 1338 N N . SER A 1 180 ? 10.499 4.860 -1.036 1.00 96.31 180 SER A N 1
ATOM 1339 C CA . SER A 1 180 ? 10.990 6.138 -0.525 1.00 96.31 180 SER A CA 1
ATOM 1340 C C . SER A 1 180 ? 11.342 7.117 -1.649 1.00 96.31 180 SER A C 1
ATOM 1342 O O . SER A 1 180 ? 11.468 6.753 -2.815 1.00 96.31 180 SER A O 1
ATOM 1344 N N . SER A 1 181 ? 11.558 8.387 -1.301 1.00 94.38 181 SER A N 1
ATOM 1345 C CA . SER A 1 181 ? 11.963 9.421 -2.265 1.00 94.38 181 SER A CA 1
ATOM 1346 C C . SER A 1 181 ? 13.316 9.162 -2.943 1.00 94.38 181 SER A C 1
ATOM 1348 O O . SER A 1 181 ? 13.621 9.814 -3.935 1.00 94.38 181 SER A O 1
ATOM 1350 N N . SER A 1 182 ? 14.152 8.277 -2.387 1.00 92.31 182 SER A N 1
ATOM 1351 C CA . SER A 1 182 ? 15.438 7.879 -2.978 1.00 92.31 182 SER A CA 1
ATOM 1352 C C . SER A 1 182 ? 15.337 6.665 -3.901 1.00 92.31 182 SER A C 1
ATOM 1354 O O . SER A 1 182 ? 16.325 6.315 -4.544 1.00 92.31 182 SER A O 1
ATOM 1356 N N . ASP A 1 183 ? 14.182 6.000 -3.934 1.00 92.56 183 ASP A N 1
ATOM 1357 C CA . ASP A 1 183 ? 13.975 4.824 -4.769 1.00 92.56 183 ASP A CA 1
ATOM 1358 C C . ASP A 1 183 ? 13.621 5.226 -6.207 1.00 92.56 183 ASP A C 1
ATOM 1360 O O . ASP A 1 183 ? 13.053 6.304 -6.419 1.00 92.56 183 ASP A O 1
ATOM 1364 N N . PRO A 1 184 ? 13.931 4.374 -7.204 1.00 91.56 184 PRO A N 1
ATOM 1365 C CA . PRO A 1 184 ? 13.601 4.638 -8.600 1.00 91.56 184 PRO A CA 1
ATOM 1366 C C . PRO A 1 184 ? 12.115 4.950 -8.808 1.00 91.56 184 PRO A C 1
ATOM 1368 O O . PRO A 1 184 ? 11.249 4.396 -8.124 1.00 91.56 184 PRO A O 1
ATOM 1371 N N . ALA A 1 185 ? 11.816 5.778 -9.814 1.00 92.75 185 ALA A N 1
ATOM 1372 C CA . ALA A 1 185 ? 10.442 6.133 -10.177 1.00 92.75 185 ALA A CA 1
ATOM 1373 C C . ALA A 1 185 ? 9.575 4.892 -10.453 1.00 92.75 185 ALA A C 1
ATOM 1375 O O . ALA A 1 185 ? 8.394 4.880 -10.117 1.00 92.75 185 ALA A O 1
ATOM 1376 N N . SER A 1 186 ? 10.173 3.814 -10.970 1.00 92.25 186 SER A N 1
ATOM 1377 C CA . SER A 1 186 ? 9.501 2.531 -11.178 1.00 92.25 186 SER A CA 1
ATOM 1378 C C . SER A 1 186 ? 8.942 1.925 -9.890 1.00 92.25 186 SER A C 1
ATOM 1380 O O . SER A 1 186 ? 7.795 1.489 -9.872 1.00 92.25 186 SER A O 1
ATOM 1382 N N . LEU A 1 187 ? 9.692 1.948 -8.785 1.00 93.44 187 LEU A N 1
ATOM 1383 C CA . LEU A 1 187 ? 9.199 1.443 -7.501 1.00 93.44 187 LEU A CA 1
ATOM 1384 C C . LEU A 1 187 ? 8.114 2.354 -6.918 1.00 93.44 187 LEU A C 1
ATOM 1386 O O . LEU A 1 187 ? 7.103 1.863 -6.423 1.00 93.44 187 LEU A O 1
ATOM 1390 N N . GLN A 1 188 ? 8.274 3.676 -7.025 1.00 95.75 188 GLN A N 1
ATOM 1391 C CA . GLN A 1 188 ? 7.247 4.629 -6.579 1.00 95.75 188 GLN A CA 1
ATOM 1392 C C . GLN A 1 188 ? 5.940 4.475 -7.372 1.00 95.75 188 GLN A C 1
ATOM 1394 O O . GLN A 1 188 ? 4.849 4.588 -6.812 1.00 95.75 188 GLN A O 1
ATOM 1399 N N . TYR A 1 189 ? 6.043 4.163 -8.664 1.00 94.88 189 TYR A N 1
ATOM 1400 C CA . TYR A 1 189 ? 4.902 3.835 -9.506 1.00 94.88 189 TYR A CA 1
ATOM 1401 C C . TYR A 1 189 ? 4.231 2.521 -9.080 1.00 94.88 189 TYR A C 1
ATOM 1403 O O . TYR A 1 189 ? 3.013 2.466 -8.972 1.00 94.88 189 TYR A O 1
ATOM 1411 N N . LEU A 1 190 ? 4.998 1.478 -8.768 1.00 94.94 190 LEU A N 1
ATOM 1412 C CA . LEU A 1 190 ? 4.434 0.170 -8.418 1.00 94.94 190 LEU A CA 1
ATOM 1413 C C . LEU A 1 190 ? 3.868 0.077 -6.995 1.00 94.94 190 LEU A C 1
ATOM 1415 O O . LEU A 1 190 ? 3.045 -0.797 -6.726 1.00 94.94 190 LEU A O 1
ATOM 1419 N N . ALA A 1 191 ? 4.283 0.955 -6.080 1.00 97.12 191 ALA A N 1
ATOM 1420 C CA . ALA A 1 191 ? 3.924 0.868 -4.665 1.00 97.12 191 ALA A CA 1
ATOM 1421 C C . ALA A 1 191 ? 2.405 0.790 -4.386 1.00 97.12 191 ALA A C 1
ATOM 1423 O O . ALA A 1 191 ? 2.011 -0.094 -3.618 1.00 97.12 191 ALA A O 1
ATOM 1424 N N . PRO A 1 192 ? 1.527 1.619 -4.996 1.00 98.12 192 PRO A N 1
ATOM 1425 C CA . PRO A 1 192 ? 0.081 1.491 -4.802 1.00 98.12 192 PRO A CA 1
ATOM 1426 C C . PRO A 1 192 ? -0.468 0.139 -5.253 1.00 98.12 192 PRO A C 1
ATOM 1428 O O . PRO A 1 192 ? -1.250 -0.470 -4.528 1.00 98.12 192 PRO A O 1
ATOM 1431 N N . TYR A 1 193 ? -0.022 -0.362 -6.407 1.00 96.88 193 TYR A N 1
ATOM 1432 C CA . TYR A 1 193 ? -0.461 -1.656 -6.933 1.00 96.88 193 TYR A CA 1
ATOM 1433 C C . TYR A 1 193 ? -0.034 -2.806 -6.019 1.00 96.88 193 TYR A C 1
ATOM 1435 O O . TYR A 1 193 ? -0.827 -3.703 -5.747 1.00 96.88 193 TYR A O 1
ATOM 1443 N N . ALA A 1 194 ? 1.187 -2.749 -5.476 1.00 97.12 194 ALA A N 1
ATOM 1444 C CA . ALA A 1 194 ? 1.664 -3.715 -4.489 1.00 97.12 194 ALA A CA 1
ATOM 1445 C C . ALA A 1 194 ? 0.813 -3.698 -3.215 1.00 97.12 194 ALA A C 1
ATOM 1447 O O . ALA A 1 194 ? 0.383 -4.752 -2.750 1.00 97.12 194 ALA A O 1
ATOM 1448 N N . GLY A 1 195 ? 0.505 -2.511 -2.684 1.00 98.06 195 GLY A N 1
ATOM 1449 C CA . GLY A 1 195 ? -0.392 -2.379 -1.536 1.00 98.06 195 GLY A CA 1
ATOM 1450 C C . GLY A 1 195 ? -1.797 -2.924 -1.806 1.00 98.06 195 GLY A C 1
ATOM 1451 O O . GLY A 1 195 ? -2.348 -3.642 -0.971 1.00 98.06 195 GLY A O 1
ATOM 1452 N N . CYS A 1 196 ? -2.345 -2.643 -2.991 1.00 97.94 196 CYS A N 1
ATOM 1453 C CA . CYS A 1 196 ? -3.642 -3.150 -3.431 1.00 97.94 196 CYS A CA 1
ATOM 1454 C C . CYS A 1 196 ? -3.648 -4.683 -3.507 1.00 97.94 196 CYS A C 1
ATOM 1456 O O . CYS A 1 196 ? -4.485 -5.318 -2.873 1.00 97.94 196 CYS A O 1
ATOM 1458 N N . ALA A 1 197 ? -2.661 -5.290 -4.173 1.00 97.69 197 ALA A N 1
ATOM 1459 C CA . ALA A 1 197 ? -2.557 -6.743 -4.320 1.00 97.69 197 ALA A CA 1
ATOM 1460 C C . ALA A 1 197 ? -2.433 -7.482 -2.970 1.00 97.69 197 ALA A C 1
ATOM 1462 O O . ALA A 1 197 ? -2.968 -8.583 -2.808 1.00 97.69 197 ALA A O 1
ATOM 1463 N N . ILE A 1 198 ? -1.755 -6.880 -1.984 1.00 97.75 198 ILE A N 1
ATOM 1464 C CA . ILE A 1 198 ? -1.681 -7.412 -0.612 1.00 97.75 198 ILE A CA 1
ATOM 1465 C C . ILE A 1 198 ? -3.051 -7.364 0.064 1.00 97.75 198 ILE A C 1
ATOM 1467 O O . ILE A 1 198 ? -3.457 -8.339 0.690 1.00 97.75 198 ILE A O 1
ATOM 1471 N N . ALA A 1 199 ? -3.774 -6.253 -0.053 1.00 97.56 199 ALA A N 1
ATOM 1472 C CA . ALA A 1 199 ? -5.100 -6.124 0.539 1.00 97.56 199 ALA A CA 1
ATOM 1473 C C . ALA A 1 199 ? -6.119 -7.064 -0.118 1.00 97.56 199 ALA A C 1
ATOM 1475 O O . ALA A 1 199 ? -6.886 -7.726 0.579 1.00 97.56 199 ALA A O 1
ATOM 1476 N N . GLU A 1 200 ? -6.070 -7.194 -1.444 1.00 97.12 200 GLU A N 1
ATOM 1477 C CA . GLU A 1 200 ? -6.912 -8.115 -2.209 1.00 97.12 200 GLU A CA 1
ATOM 1478 C C . GLU A 1 200 ? -6.682 -9.576 -1.814 1.00 97.12 200 GLU A C 1
ATOM 1480 O O . GLU A 1 200 ? -7.631 -10.350 -1.786 1.00 97.12 200 GLU A O 1
ATOM 1485 N N . TYR A 1 201 ? -5.462 -9.964 -1.429 1.00 96.88 201 TYR A N 1
ATOM 1486 C CA . TYR A 1 201 ? -5.203 -11.305 -0.887 1.00 96.88 201 TYR A CA 1
ATOM 1487 C C . TYR A 1 201 ? -6.020 -11.593 0.374 1.00 96.88 201 TYR A C 1
ATOM 1489 O O . TYR A 1 201 ? -6.571 -12.685 0.520 1.00 96.88 201 TYR A O 1
ATOM 1497 N N . PHE A 1 202 ? -6.122 -10.624 1.283 1.00 96.62 202 PHE A N 1
ATOM 1498 C CA . PHE A 1 202 ? -6.939 -10.771 2.485 1.00 96.62 202 PHE A CA 1
ATOM 1499 C C . PHE A 1 202 ? -8.436 -10.674 2.159 1.00 96.62 202 PHE A C 1
ATOM 1501 O O . PHE A 1 202 ? -9.214 -11.473 2.684 1.00 96.62 202 PHE A O 1
ATOM 1508 N N . MET A 1 203 ? -8.822 -9.797 1.228 1.00 95.38 203 MET A N 1
ATOM 1509 C CA . MET A 1 203 ? -10.195 -9.681 0.725 1.00 95.38 203 MET A CA 1
ATOM 1510 C C . MET A 1 203 ? -10.701 -10.996 0.114 1.00 95.38 203 MET A C 1
ATOM 1512 O O . MET A 1 203 ? -11.769 -11.473 0.484 1.00 95.38 203 MET A O 1
ATOM 1516 N N . GLU A 1 204 ? -9.911 -11.643 -0.751 1.00 94.62 204 GLU A N 1
ATOM 1517 C CA . GLU A 1 204 ? -10.229 -12.952 -1.347 1.00 94.62 204 GLU A CA 1
ATOM 1518 C C . GLU A 1 204 ? -10.373 -14.064 -0.293 1.00 94.62 204 GLU A C 1
ATOM 1520 O O . GLU A 1 204 ? -11.043 -15.068 -0.526 1.00 94.62 204 GLU A O 1
ATOM 1525 N N . LYS A 1 205 ? -9.767 -13.889 0.887 1.00 95.00 205 LYS A N 1
ATOM 1526 C CA . LYS A 1 205 ? -9.909 -14.790 2.041 1.00 95.00 205 LYS A CA 1
ATOM 1527 C C . LYS A 1 205 ? -11.090 -14.430 2.951 1.00 95.00 205 LYS A C 1
ATOM 1529 O O . LYS A 1 205 ? -11.205 -14.998 4.038 1.00 95.00 205 LYS A O 1
ATOM 1534 N N . GLY A 1 206 ? -11.940 -13.491 2.537 1.00 94.38 206 GLY A N 1
ATOM 1535 C CA . GLY A 1 206 ? -13.092 -13.025 3.306 1.00 94.38 206 GLY A CA 1
ATOM 1536 C C . GLY A 1 206 ? -12.719 -12.166 4.515 1.00 94.38 206 GLY A C 1
ATOM 1537 O O . GLY A 1 206 ? -13.456 -12.150 5.499 1.00 94.38 206 GLY A O 1
ATOM 1538 N N . LYS A 1 207 ? -11.553 -11.507 4.495 1.00 95.81 207 LYS A N 1
ATOM 1539 C CA . LYS A 1 207 ? -11.154 -10.526 5.513 1.00 95.81 207 LYS A CA 1
ATOM 1540 C C . LYS A 1 207 ? -11.410 -9.113 5.013 1.00 95.81 207 LYS A C 1
ATOM 1542 O O . LYS A 1 207 ? -11.247 -8.830 3.830 1.00 95.81 207 LYS A O 1
ATOM 1547 N N . ASP A 1 208 ? -11.715 -8.216 5.939 1.00 96.88 208 ASP A N 1
ATOM 1548 C CA . ASP A 1 208 ? -11.757 -6.791 5.647 1.00 96.88 208 ASP A CA 1
ATOM 1549 C C . ASP A 1 208 ? -10.346 -6.203 5.624 1.00 96.88 208 ASP A C 1
ATOM 1551 O O . ASP A 1 208 ? -9.485 -6.567 6.433 1.00 96.88 208 ASP A O 1
ATOM 1555 N N . ALA A 1 209 ? -10.112 -5.274 4.699 1.00 97.31 209 ALA A N 1
ATOM 1556 C CA . ALA A 1 209 ? -8.834 -4.597 4.558 1.00 97.31 209 ALA A CA 1
ATOM 1557 C C . ALA A 1 209 ? -9.007 -3.079 4.402 1.00 97.31 209 ALA A C 1
ATOM 1559 O O . ALA A 1 209 ? -9.878 -2.602 3.676 1.00 97.31 209 ALA A O 1
ATOM 1560 N N . LEU A 1 210 ? -8.133 -2.326 5.066 1.00 98.44 210 LEU A N 1
ATOM 1561 C CA . LEU A 1 210 ? -7.948 -0.888 4.922 1.00 98.44 210 LEU A CA 1
ATOM 1562 C C . LEU A 1 210 ? -6.631 -0.636 4.190 1.00 98.44 210 LEU A C 1
ATOM 1564 O O . LEU A 1 210 ? -5.573 -1.030 4.677 1.00 98.44 210 LEU A O 1
ATOM 1568 N N . VAL A 1 211 ? -6.677 0.069 3.060 1.00 98.56 211 VAL A N 1
ATOM 1569 C CA . VAL A 1 211 ? -5.475 0.486 2.323 1.00 98.56 211 VAL A CA 1
ATOM 1570 C C . VAL A 1 211 ? -5.362 2.000 2.334 1.00 98.56 211 VAL A C 1
ATOM 1572 O O . VAL A 1 211 ? -6.309 2.701 1.984 1.00 98.56 211 VAL A O 1
ATOM 1575 N N . ILE A 1 212 ? -4.191 2.502 2.716 1.00 98.69 212 ILE A N 1
ATOM 1576 C CA . ILE A 1 212 ? -3.858 3.926 2.737 1.00 98.69 212 ILE A CA 1
ATOM 1577 C C . ILE A 1 212 ? -2.702 4.181 1.772 1.00 98.69 212 ILE A C 1
ATOM 1579 O O . ILE A 1 212 ? -1.648 3.557 1.885 1.00 98.69 212 ILE A O 1
ATOM 1583 N N . TYR A 1 213 ? -2.883 5.146 0.870 1.00 98.62 213 TYR A N 1
ATOM 1584 C CA . TYR A 1 213 ? -1.870 5.587 -0.090 1.00 98.62 213 TYR A CA 1
ATOM 1585 C C . TYR A 1 213 ? -1.333 6.979 0.288 1.00 98.62 213 TYR A C 1
ATOM 1587 O O . TYR A 1 213 ? -2.070 7.962 0.218 1.00 98.62 213 TYR A O 1
ATOM 1595 N N . ASP A 1 214 ? -0.054 7.080 0.664 1.00 97.25 214 ASP A N 1
ATOM 1596 C CA . ASP A 1 214 ? 0.599 8.314 1.137 1.00 97.25 214 ASP A CA 1
ATOM 1597 C C . ASP A 1 214 ? 1.879 8.627 0.320 1.00 97.25 214 ASP A C 1
ATOM 1599 O O . ASP A 1 214 ? 2.987 8.231 0.682 1.00 97.25 214 ASP A O 1
ATOM 1603 N N . ASP A 1 215 ? 1.810 9.332 -0.812 1.00 93.69 215 ASP A N 1
ATOM 1604 C CA . ASP A 1 215 ? 0.613 9.944 -1.398 1.00 93.69 215 ASP A CA 1
ATOM 1605 C C . ASP A 1 215 ? 0.489 9.683 -2.911 1.00 93.69 215 ASP A C 1
ATOM 1607 O O . ASP A 1 215 ? 1.466 9.417 -3.618 1.00 93.69 215 ASP A O 1
ATOM 1611 N N . LEU A 1 216 ? -0.746 9.749 -3.418 1.00 97.62 216 LEU A N 1
ATOM 1612 C CA . LEU A 1 216 ? -1.038 9.515 -4.837 1.00 97.62 216 LEU A CA 1
ATOM 1613 C C . LEU A 1 216 ? -0.563 10.657 -5.752 1.00 97.62 216 LEU A C 1
ATOM 1615 O O . LEU A 1 216 ? -0.422 10.454 -6.957 1.00 97.62 216 LEU A O 1
ATOM 1619 N N . THR A 1 217 ? -0.253 11.834 -5.204 1.00 96.81 217 THR A N 1
ATOM 1620 C CA . THR A 1 217 ? 0.336 12.936 -5.977 1.00 96.81 217 THR A CA 1
ATOM 1621 C C . THR A 1 217 ? 1.747 12.570 -6.434 1.00 96.81 217 THR A C 1
ATOM 1623 O O . THR A 1 217 ? 2.089 12.747 -7.603 1.00 96.81 217 THR A O 1
ATOM 1626 N N . LYS A 1 218 ? 2.561 11.992 -5.547 1.00 96.25 218 LYS A N 1
ATOM 1627 C CA . LYS A 1 218 ? 3.902 11.492 -5.876 1.00 96.25 218 LYS A CA 1
ATOM 1628 C C . LYS A 1 218 ? 3.856 10.273 -6.784 1.00 96.25 218 LYS A C 1
ATOM 1630 O O . LYS A 1 218 ? 4.701 10.158 -7.667 1.00 96.25 218 LYS A O 1
ATOM 1635 N N . HIS A 1 219 ? 2.851 9.413 -6.627 1.00 97.06 219 HIS A N 1
ATOM 1636 C CA . HIS A 1 219 ? 2.599 8.341 -7.589 1.00 97.06 219 HIS A CA 1
ATOM 1637 C C . HIS A 1 219 ? 2.365 8.897 -9.005 1.00 97.06 219 HIS A C 1
ATOM 1639 O O . HIS A 1 219 ? 3.001 8.446 -9.956 1.00 97.06 219 HIS A O 1
ATOM 1645 N N . ALA A 1 220 ? 1.529 9.933 -9.145 1.00 97.06 220 ALA A N 1
ATOM 1646 C CA . ALA A 1 220 ? 1.291 10.585 -10.431 1.00 97.06 220 ALA A CA 1
ATOM 1647 C C . ALA A 1 220 ? 2.559 11.244 -11.006 1.00 97.06 220 ALA A C 1
ATOM 1649 O O . ALA A 1 220 ? 2.794 11.186 -12.212 1.00 97.06 220 ALA A O 1
ATOM 1650 N N . TRP A 1 221 ? 3.413 11.840 -10.164 1.00 96.50 221 TRP A N 1
ATOM 1651 C CA . TRP A 1 221 ? 4.709 12.368 -10.607 1.00 96.50 221 TRP A CA 1
ATOM 1652 C C . TRP A 1 221 ? 5.655 11.273 -11.096 1.00 96.50 221 TRP A C 1
ATOM 1654 O O . TRP A 1 221 ? 6.310 11.470 -12.117 1.00 96.50 221 TRP A O 1
ATOM 1664 N N . ALA A 1 222 ? 5.706 10.138 -10.396 1.00 94.25 222 ALA A N 1
ATOM 1665 C CA . ALA A 1 222 ? 6.497 8.986 -10.807 1.00 94.25 222 ALA A CA 1
ATOM 1666 C C . ALA A 1 222 ? 6.011 8.441 -12.156 1.00 94.25 222 ALA A C 1
ATOM 1668 O O . ALA A 1 222 ? 6.827 8.212 -13.041 1.00 94.25 222 ALA A O 1
ATOM 1669 N N . TYR A 1 223 ? 4.694 8.326 -12.354 1.00 92.69 223 TYR A N 1
ATOM 1670 C CA . TYR A 1 223 ? 4.132 7.930 -13.646 1.00 92.69 223 TYR A CA 1
ATOM 1671 C C . TYR A 1 223 ? 4.498 8.915 -14.761 1.00 92.69 223 TYR A C 1
ATOM 1673 O O . TYR A 1 223 ? 4.975 8.494 -15.806 1.00 92.69 223 TYR A O 1
ATOM 1681 N N . ARG A 1 224 ? 4.387 10.226 -14.508 1.00 93.56 224 ARG A N 1
ATOM 1682 C CA . ARG A 1 224 ? 4.789 11.268 -15.468 1.00 93.56 224 ARG A CA 1
ATOM 1683 C C . ARG A 1 224 ? 6.276 11.211 -15.836 1.00 93.56 224 ARG A C 1
ATOM 1685 O O . ARG A 1 224 ? 6.646 11.645 -16.914 1.00 93.56 224 ARG A O 1
ATOM 1692 N N . GLN A 1 225 ? 7.142 10.755 -14.931 1.00 89.56 225 GLN A N 1
ATOM 1693 C CA . GLN A 1 225 ? 8.567 10.580 -15.226 1.00 89.56 225 GLN A CA 1
ATOM 1694 C C . GLN A 1 225 ? 8.831 9.343 -16.099 1.00 89.56 225 GLN A C 1
ATOM 1696 O O . GLN A 1 225 ? 9.840 9.300 -16.797 1.00 89.56 225 GLN A O 1
ATOM 1701 N N . LEU A 1 226 ? 7.962 8.333 -16.021 1.00 86.62 226 LEU A N 1
ATOM 1702 C CA . LEU A 1 226 ? 8.061 7.101 -16.804 1.00 86.62 226 LEU A CA 1
ATOM 1703 C C . LEU A 1 226 ? 7.421 7.226 -18.196 1.00 86.62 226 LEU A C 1
ATOM 1705 O O . LEU A 1 226 ? 7.791 6.453 -19.077 1.00 86.62 226 LEU A O 1
ATOM 1709 N N . SER A 1 227 ? 6.458 8.140 -18.359 1.00 78.19 227 SER A N 1
ATOM 1710 C CA . SER A 1 227 ? 5.713 8.401 -19.600 1.00 78.19 227 SER A CA 1
ATOM 1711 C C . SER A 1 227 ? 6.408 9.375 -20.538 1.00 78.19 227 SER A C 1
ATOM 1713 O O . SER A 1 227 ? 6.856 10.425 -20.022 1.00 78.19 227 SER A O 1
#

Foldseek 3Di:
DQFWKAWPVGWIWGFDDDDPPDTATHTPADPPDDDPPTDIGTPVDGQWEWEDLVLQLFEAFLNQHGPPPDDGDPPTDTFHLDDDDDDPVRDDDFDAWQDLVDCVCCPPPTHTQVDDDDDDDDPPPCSVVSVLSSLLVVVVVVQEAEEEFAAQAAPVVVVVSSVVCVVSVSRRRYRYYDDHVPHALVRSLSRQSSSVRNQVVCVVVVTTYHYDDNDVVNNVVSVVVSD

Sequence (227 aa):
MGEIVAFGNGNYGTVLNLDEDTVSIILLGKEGKLKEGDGIKRTGKLLSIDVADTILGRVIDPLGSPLDARPKIKGARAMPLERIAAGVVEREPVNTPLKTGLKAIDAIIPIGRGQRELIIGDRGLGKTAIAIDTIINQRVSNDVICVYVAIGQKQSTIAQIIDRLKEEQALPYTVVVVASSSDPASLQYLAPYAGCAIAEYFMEKGKDALVIYDDLTKHAWAYRQLS

Mean predicted aligned error: 4.61 Å

pLDDT: mean 92.87, std 6.47, range [60.34, 98.81]

Secondary structure (DSSP, 8-state):
--EEEEETTS-EEEEEEE-SS-EEEEESS--TT--TT--EEEEEEE-EEEE-GGGTT-EE-TTS-BSSSPPPP-SPEEEESS-PPPPGGG-----SEE--S-HHHHHHSPEETT--------TTSSHHHHHHHHHHHGGGT--EEEEEEEEEE-HHHHHHHHHHHHHTT-GGGEEEEEEETTS-HHHHHHHHHHHHHHHHHHHHTT-EEEEEEETHHHHHHHHHHH-

Nearest PDB structures (foldseek):
  9avj-assembly1_C  TM=9.626E-01  e=1.031E-22  Bacillus sp. PS3
  5ik2-assembly1_E  TM=8.861E-01  e=2.862E-15  Caldalkalibacillus thermarum TA2.A1
  8dbw-assembly1_D  TM=9.165E-01  e=2.029E-12  Escherichia coli
  3oaa-assembly3_T  TM=9.296E-01  e=6.843E-12  Escherichia coli DH1
  8j0t-assembly1_D  TM=8.786E-01  e=7.728E-12  Mycobacterium tuberculosis

Radius of gyration: 18.46 Å; Cα contacts (8 Å, |Δi|>4): 404; chains: 1; bounding box: 49×41×54 Å

Solvent-accessible surface area (backbone atoms only — not comparable to full-atom values): 12955 Å² total; per-residue (Å²): 116,46,37,30,32,39,37,77,86,75,50,39,27,34,31,67,44,80,55,98,92,49,71,46,62,48,57,64,63,79,85,81,82,78,57,94,86,64,55,73,41,84,64,92,39,64,45,49,30,63,44,39,85,82,46,45,45,37,36,24,35,44,72,50,49,55,71,68,86,52,79,74,84,71,90,47,47,75,30,51,42,77,72,85,74,85,54,81,90,76,59,75,83,72,82,46,80,47,65,39,80,42,68,74,41,58,72,75,59,65,46,36,53,88,62,88,83,87,86,81,79,65,92,89,71,47,62,66,54,57,54,53,46,25,54,48,39,32,61,80,73,69,60,53,38,34,29,43,22,37,24,51,33,54,66,69,60,53,50,53,51,54,50,51,29,50,78,70,64,31,28,70,49,21,28,36,33,45,15,36,59,88,50,52,48,55,43,24,43,40,23,60,34,34,41,48,32,53,39,48,56,42,40,78,70,76,37,50,59,46,78,44,71,48,36,64,69,49,27,52,51,22,44,57,72,76,100